Protein AF-A0A2N1W3I3-F1 (afdb_monomer_lite)

Foldseek 3Di:
DKKKKKWFFDFAAFDDAWDWDADPQKIWIQHDDPRHGTMIMIMHDDDDDPQDFWAWDQDPVRDIDIDHHHDPVVLVVNVVVLVVCQVVCVVPHGTPDTPNVFMKIADDDPDPVVVPPRTDGIDTDDDADDDDDDDDPVVLVVLCVVLVVLCVLLPQLVVLLVVLVVCLRVLQQLSSLLSLVVSLCSPFLVPDDDLVSSLVRCVVQPLLLVLLLVLLVPDDPVLVVLQCVLCVLLVHNPCSVCVSVSSSSSNVQAVDDDPVDPSGDDSSPSNSNNSSSSSSSRSSVRSVVVVSCVSSVDDPVVVVVVVVD

Secondary structure (DSSP, 8-state):
-EEEEEEEEEE--B-SS-EEEEETTEEEEEEEETTEEEEEEEEEE----TTSS-EEEE-TTSPEEEE----HHHHHHHHHHHHHHHHHHHHHS-EEEE-TTSPEEEEE-SSHHHHHS-B--EEE----PPPP-PPP-HHHHHHHHHTHHHHGGGHHHHHHHHHHHHHHHTT-HHHHHHHHHHHHHHHHSTT--SHHHHHHHHTT-HHHHHHHHHHHHHS-HHHHHHHHHHHHHTT-SSTTTTHHHHHHHHHHHHT---TT-SSS--TT-TGGGHHHHHHHHHHHHHHHHHHHHHHHT--HHHHHHTT--

Sequence (309 aa):
MKYGIICETKCTIPLHREEIFIVNGITISLIPKNGFLNEVSTSVSIPMTDNNYTYIKKATNNMNELIVNRDEVYYKKFIDIMIHLENFLGLHYELEKITWENRKEFWTPENEIERKSNMVFSHSINGKYPIRHEKINMQLLLQMLKENAALNKLKVPLSFYREGENYFKKFRYIDSFKYLFLAMESIYANGHSKSKKMISEFKKSGNLLQGFRVSISQIDNKHKSSCMGLGVEFGIVDWENEIIEFVVRIRGFLSHHNIKSNKYGNPFEHEKYCSITLVLMTALNIALTGELILLSKVNIVEYLLNKQE

Radius of gyration: 23.89 Å; chains: 1; bounding box: 55×52×68 Å

Structure (mmCIF, N/CA/C/O backbone):
data_AF-A0A2N1W3I3-F1
#
_entry.id   AF-A0A2N1W3I3-F1
#
loop_
_atom_site.group_PDB
_atom_site.id
_atom_site.type_symbol
_atom_site.label_atom_id
_atom_site.label_alt_id
_atom_site.label_comp_id
_atom_site.label_asym_id
_atom_site.label_entity_id
_atom_site.label_seq_id
_atom_site.pdbx_PDB_ins_code
_atom_site.Cartn_x
_atom_site.Cartn_y
_atom_site.Cartn_z
_atom_site.occupancy
_atom_site.B_iso_or_equiv
_atom_site.auth_seq_id
_atom_site.auth_comp_id
_atom_site.auth_asym_id
_atom_site.auth_atom_id
_atom_site.pdbx_PDB_model_num
ATOM 1 N N . MET A 1 1 ? -16.087 7.175 29.714 1.00 85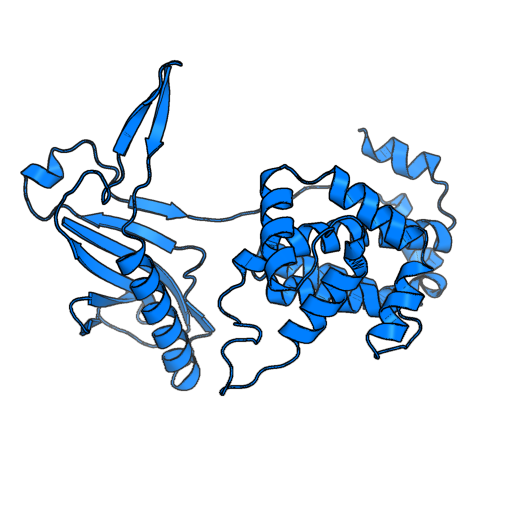.94 1 MET A N 1
ATOM 2 C CA . MET A 1 1 ? -16.181 7.486 28.273 1.00 85.94 1 MET A CA 1
ATOM 3 C C . MET A 1 1 ? -15.962 6.226 27.460 1.00 85.94 1 MET A C 1
ATOM 5 O O . MET A 1 1 ? -14.978 5.536 27.682 1.00 85.94 1 MET A O 1
ATOM 9 N N . LYS A 1 2 ? -16.803 5.945 26.465 1.00 88.81 2 LYS A N 1
ATOM 10 C CA . LYS A 1 2 ? -16.608 4.805 25.561 1.00 88.81 2 LYS A CA 1
ATOM 11 C C . LYS A 1 2 ? -15.786 5.214 24.339 1.00 88.81 2 LYS A C 1
ATOM 13 O O . LYS A 1 2 ? -16.217 6.088 23.597 1.00 88.81 2 LYS A O 1
ATOM 18 N N . TYR A 1 3 ? -14.638 4.584 24.118 1.00 90.75 3 TYR A N 1
ATOM 19 C CA . TYR A 1 3 ? -13.793 4.755 22.931 1.00 90.75 3 TYR A CA 1
ATOM 20 C C . TYR A 1 3 ? -13.886 3.515 22.042 1.00 90.75 3 TYR A C 1
ATOM 22 O O . TYR A 1 3 ? -13.903 2.393 22.550 1.00 90.75 3 TYR A O 1
ATOM 30 N N . GLY A 1 4 ? -13.940 3.687 20.725 1.00 92.69 4 GLY A N 1
ATOM 31 C CA . GLY A 1 4 ? -13.969 2.560 19.805 1.00 92.69 4 GLY A CA 1
ATOM 32 C C . GLY A 1 4 ? -13.710 2.917 18.352 1.00 92.69 4 GLY A C 1
ATOM 33 O O . GLY A 1 4 ? -13.553 4.083 17.984 1.00 92.69 4 GLY A O 1
ATOM 34 N N . ILE A 1 5 ? -13.698 1.875 17.524 1.00 94.06 5 ILE A N 1
ATOM 35 C CA . ILE A 1 5 ? -13.651 1.974 16.067 1.00 94.06 5 ILE A CA 1
ATOM 36 C C . ILE A 1 5 ? -14.812 1.199 15.447 1.00 94.06 5 ILE A C 1
ATOM 38 O O . ILE A 1 5 ? -15.241 0.178 15.985 1.00 94.06 5 ILE A O 1
ATOM 42 N N . ILE A 1 6 ? -15.311 1.695 14.319 1.00 95.50 6 ILE A N 1
ATOM 43 C CA . ILE A 1 6 ? -16.283 1.026 13.449 1.00 95.50 6 ILE A CA 1
ATOM 44 C C . ILE A 1 6 ? -15.646 0.877 12.069 1.00 95.50 6 ILE A C 1
ATOM 46 O O . ILE A 1 6 ? -15.003 1.807 11.568 1.00 95.50 6 ILE A O 1
ATOM 50 N N . CYS A 1 7 ? -15.810 -0.296 11.468 1.00 95.06 7 CYS A N 1
ATOM 51 C CA . CYS A 1 7 ? -15.286 -0.635 10.152 1.00 95.06 7 CYS A CA 1
ATOM 52 C C . CYS A 1 7 ? -16.393 -1.245 9.294 1.00 95.06 7 CYS A C 1
ATOM 54 O O . CYS A 1 7 ? -17.156 -2.086 9.770 1.00 95.06 7 CYS A O 1
ATOM 56 N N . GLU A 1 8 ? -16.460 -0.840 8.028 1.00 94.44 8 GLU A N 1
ATOM 57 C CA . GLU A 1 8 ? -17.349 -1.463 7.051 1.00 94.44 8 GLU A CA 1
ATOM 58 C C . GLU A 1 8 ? -16.831 -2.856 6.672 1.00 94.44 8 GLU A C 1
ATOM 60 O O . GLU A 1 8 ? -15.636 -3.157 6.747 1.00 94.44 8 GLU A O 1
ATOM 65 N N . THR A 1 9 ? -17.746 -3.717 6.249 1.00 93.81 9 THR A N 1
ATOM 66 C CA . THR A 1 9 ? -17.447 -5.063 5.767 1.00 93.81 9 THR A CA 1
ATOM 67 C C . THR A 1 9 ? -17.892 -5.215 4.324 1.00 93.81 9 THR A C 1
ATOM 69 O O . THR A 1 9 ? -18.860 -4.603 3.874 1.00 93.81 9 THR A O 1
ATOM 72 N N . LYS A 1 10 ? -17.189 -6.072 3.590 1.00 93.12 10 LYS A N 1
ATOM 73 C CA . LYS A 1 10 ? -17.593 -6.534 2.268 1.00 93.12 10 LYS A CA 1
ATOM 74 C C . LYS A 1 10 ? -17.907 -8.020 2.365 1.00 93.12 10 LYS A C 1
ATOM 76 O O . LYS A 1 10 ? -16.991 -8.841 2.361 1.00 93.12 10 LYS A O 1
ATOM 81 N N . CYS A 1 11 ? -19.184 -8.357 2.527 1.00 90.31 11 CYS A N 1
ATOM 82 C CA . CYS A 1 11 ? -19.630 -9.740 2.665 1.00 90.31 11 CYS A CA 1
ATOM 83 C C . CYS A 1 11 ? -21.114 -9.930 2.338 1.00 90.31 11 CYS A C 1
ATOM 85 O O . CYS A 1 11 ? -21.863 -8.971 2.158 1.00 90.31 11 CYS A O 1
ATOM 87 N N . THR A 1 12 ? -21.515 -11.197 2.292 1.00 92.94 12 THR A N 1
ATOM 88 C CA . THR A 1 12 ? -22.891 -11.687 2.098 1.00 92.94 12 THR A CA 1
ATOM 89 C C . THR A 1 12 ? -23.369 -12.502 3.303 1.00 92.94 12 THR A C 1
ATOM 91 O O . THR A 1 12 ? -24.315 -13.279 3.196 1.00 92.94 12 THR A O 1
ATOM 94 N N . ILE A 1 13 ? -22.730 -12.335 4.467 1.00 94.25 13 ILE A N 1
ATOM 95 C CA . ILE A 1 13 ? -23.034 -13.104 5.680 1.00 94.25 13 ILE A CA 1
ATOM 96 C C . ILE A 1 13 ? -24.411 -12.691 6.213 1.00 94.25 13 ILE A C 1
ATOM 98 O O . ILE A 1 13 ? -24.571 -11.524 6.582 1.00 94.25 13 ILE A O 1
ATOM 102 N N . PRO A 1 14 ? -25.402 -13.600 6.290 1.00 95.88 14 PRO A N 1
ATOM 103 C CA . PRO A 1 14 ? -26.719 -13.267 6.820 1.00 95.88 14 PRO A CA 1
ATOM 104 C C . PRO A 1 14 ? -26.642 -12.890 8.301 1.00 95.88 14 PRO A C 1
ATOM 106 O O . PRO A 1 14 ? -26.093 -13.632 9.116 1.00 95.88 14 PRO A O 1
ATOM 109 N N . LEU A 1 15 ? -27.218 -11.743 8.654 1.00 95.31 15 LEU A N 1
ATOM 110 C CA . LEU A 1 15 ? -27.313 -11.262 10.027 1.00 95.31 15 LEU A CA 1
ATOM 111 C C . LEU A 1 15 ? -28.579 -10.411 10.176 1.00 95.31 15 LEU A C 1
ATOM 113 O O . LEU A 1 15 ? -28.733 -9.378 9.528 1.00 95.31 15 LEU A O 1
ATOM 117 N N . HIS A 1 16 ? -29.509 -10.851 11.024 1.00 92.44 16 HIS A N 1
ATOM 118 C CA . HIS A 1 16 ? -30.826 -10.210 11.148 1.00 92.44 16 HIS A CA 1
ATOM 119 C C . HIS A 1 16 ? -30.911 -9.163 12.260 1.00 92.44 16 HIS A C 1
ATOM 121 O O . HIS A 1 16 ? -31.777 -8.292 12.216 1.00 92.44 16 HIS A O 1
ATOM 127 N N . ARG A 1 17 ? -30.029 -9.242 13.256 1.00 94.75 17 ARG A N 1
ATOM 128 C CA . ARG A 1 17 ? -29.971 -8.320 14.393 1.00 94.75 17 ARG A CA 1
ATOM 129 C C . ARG A 1 17 ? -28.523 -8.062 14.778 1.00 94.75 17 ARG A C 1
ATOM 131 O O . ARG A 1 17 ? -27.651 -8.850 14.423 1.00 94.75 17 ARG A O 1
ATOM 138 N N . GLU A 1 18 ? -28.287 -6.960 15.477 1.00 96.62 18 GLU A N 1
ATOM 139 C CA . GLU A 1 18 ? -26.970 -6.701 16.049 1.00 96.62 18 GLU A CA 1
ATOM 140 C C . GLU A 1 18 ? -26.627 -7.799 17.061 1.00 96.62 18 GLU A C 1
ATOM 142 O O . GLU A 1 18 ? -27.430 -8.109 17.944 1.00 96.62 18 GLU A O 1
ATOM 147 N N . GLU A 1 19 ? -25.445 -8.389 16.913 1.00 96.75 19 GLU A N 1
ATOM 148 C CA . GLU A 1 19 ? -24.901 -9.358 17.864 1.00 96.75 19 GLU A CA 1
ATOM 149 C C . GLU A 1 19 ? -23.735 -8.700 18.600 1.00 96.75 19 GLU A C 1
ATOM 151 O O . GLU A 1 19 ? -22.793 -8.208 17.976 1.00 96.75 19 GLU A O 1
ATOM 156 N N . ILE A 1 20 ? -23.817 -8.671 19.931 1.00 96.06 20 ILE A N 1
ATOM 157 C CA . ILE A 1 20 ? -22.864 -7.974 20.799 1.00 96.06 20 ILE A CA 1
ATOM 158 C C . ILE A 1 20 ? -22.227 -8.983 21.745 1.00 96.06 20 ILE A C 1
ATOM 160 O O . ILE A 1 20 ? -22.919 -9.740 22.426 1.00 96.06 20 ILE A O 1
ATOM 164 N N . PHE A 1 21 ? -20.903 -8.965 21.825 1.00 93.94 21 PHE A N 1
ATOM 165 C CA . PHE A 1 21 ? -20.131 -9.828 22.712 1.00 93.94 21 PHE A CA 1
ATOM 166 C C . PHE A 1 21 ? -19.019 -9.046 23.403 1.00 93.94 21 PHE A C 1
ATOM 168 O O . PHE A 1 21 ? -18.537 -8.030 22.906 1.00 93.94 21 PHE A O 1
ATOM 175 N N . ILE A 1 22 ? -18.615 -9.520 24.581 1.00 93.38 22 ILE A N 1
ATOM 176 C CA . ILE A 1 22 ? -17.538 -8.919 25.369 1.00 93.38 22 ILE A CA 1
ATOM 177 C C . ILE A 1 22 ? -16.397 -9.923 25.453 1.00 93.38 22 ILE A C 1
ATOM 179 O O . ILE A 1 22 ? -16.568 -11.028 25.965 1.00 93.38 22 ILE A O 1
ATOM 183 N N . VAL A 1 23 ? -15.221 -9.524 24.976 1.00 88.19 23 VAL A N 1
ATOM 184 C CA . VAL A 1 23 ? -14.005 -10.341 25.000 1.00 88.19 23 VAL A CA 1
ATOM 185 C C . VAL A 1 23 ? -12.896 -9.523 25.641 1.00 88.19 23 VAL A C 1
ATOM 187 O O . VAL A 1 23 ? -12.536 -8.459 25.145 1.00 88.19 23 VAL A O 1
ATOM 190 N N . ASN A 1 24 ? -12.355 -10.003 26.764 1.00 88.75 24 ASN A N 1
ATOM 191 C CA . ASN A 1 24 ? -11.269 -9.339 27.500 1.00 88.75 24 ASN A CA 1
ATOM 192 C C . ASN A 1 24 ? -11.553 -7.855 27.822 1.00 88.75 24 ASN A C 1
ATOM 194 O O . ASN A 1 24 ? -10.665 -7.008 27.730 1.00 88.75 24 ASN A O 1
ATOM 198 N N . GLY A 1 25 ? -12.806 -7.534 28.163 1.00 89.81 25 GLY A N 1
ATOM 199 C CA . GLY A 1 25 ? -13.249 -6.167 28.466 1.00 89.81 25 GLY A CA 1
ATOM 200 C C . GLY A 1 25 ? -13.489 -5.274 27.242 1.00 89.81 25 GLY A C 1
ATOM 201 O O . GLY A 1 25 ? -13.886 -4.126 27.411 1.00 89.81 25 GLY A O 1
ATOM 202 N N . ILE A 1 26 ? -13.292 -5.782 26.022 1.00 94.56 26 ILE A N 1
ATOM 203 C CA . ILE A 1 26 ? -13.616 -5.084 24.775 1.00 94.56 26 ILE A CA 1
ATOM 204 C C . ILE A 1 26 ? -14.985 -5.561 24.294 1.00 94.56 26 ILE A C 1
ATOM 206 O O . ILE A 1 26 ? -15.221 -6.757 24.132 1.00 94.56 26 ILE A O 1
ATOM 210 N N . THR A 1 27 ? -15.887 -4.612 24.067 1.00 96.75 27 THR A N 1
ATOM 211 C CA . THR A 1 27 ? -17.180 -4.848 23.425 1.00 96.75 27 THR A CA 1
ATOM 212 C C . THR A 1 27 ? -16.981 -4.922 21.923 1.00 96.75 27 THR A C 1
ATOM 214 O O . THR A 1 27 ? -16.405 -4.006 21.336 1.00 96.75 27 THR A O 1
ATOM 217 N N . ILE A 1 28 ? -17.487 -5.979 21.309 1.00 97.00 28 ILE A N 1
ATOM 218 C CA . ILE A 1 28 ? -17.478 -6.193 19.871 1.00 97.00 28 ILE A CA 1
ATOM 219 C C . ILE A 1 28 ? -18.935 -6.275 19.412 1.00 97.00 28 ILE A C 1
ATOM 221 O O . ILE A 1 28 ? -19.708 -7.037 19.991 1.00 97.00 28 ILE A O 1
ATOM 225 N N . SER A 1 29 ? -19.297 -5.506 18.387 1.00 97.06 29 SER A N 1
ATOM 226 C CA . SER A 1 29 ? -20.624 -5.576 17.762 1.00 97.06 29 SER A CA 1
ATOM 227 C C . SER A 1 29 ? -20.512 -5.972 16.298 1.00 97.06 29 SER A C 1
ATOM 229 O O . SER A 1 29 ? -19.728 -5.378 15.558 1.00 97.06 29 SER A O 1
ATOM 231 N N . LEU A 1 30 ? -21.350 -6.913 15.874 1.00 96.94 30 LEU A N 1
ATOM 232 C CA . LEU A 1 30 ? -21.622 -7.229 14.475 1.00 96.94 30 LEU A CA 1
ATOM 233 C C . LEU A 1 30 ? -22.936 -6.554 14.092 1.00 96.94 30 LEU A C 1
ATOM 235 O O . LEU A 1 30 ? -23.988 -6.893 14.631 1.00 96.94 30 LEU A O 1
ATOM 239 N N . ILE A 1 31 ? -22.869 -5.578 13.194 1.00 97.19 31 ILE A N 1
ATOM 240 C CA . ILE A 1 31 ? -23.966 -4.653 12.914 1.00 97.19 31 ILE A CA 1
ATOM 241 C C . ILE A 1 31 ? -24.531 -4.971 11.524 1.00 97.19 31 ILE A C 1
ATOM 243 O O . ILE A 1 31 ? -23.815 -4.837 10.521 1.00 97.19 31 ILE A O 1
ATOM 247 N N . PRO A 1 32 ? -25.802 -5.402 11.426 1.00 96.56 32 PRO A N 1
ATOM 248 C CA . PRO A 1 32 ? -26.405 -5.730 10.147 1.00 96.56 32 PRO A CA 1
ATOM 249 C C . PRO A 1 32 ? -26.948 -4.504 9.411 1.00 96.56 32 PRO A C 1
ATOM 251 O O . PRO A 1 32 ? -27.392 -3.525 10.010 1.00 96.56 32 PRO A O 1
ATOM 254 N N . LYS A 1 33 ? -27.023 -4.612 8.085 1.00 96.12 33 LYS A N 1
ATOM 255 C CA . LYS A 1 33 ? -27.785 -3.725 7.205 1.00 96.12 33 LYS A CA 1
ATOM 256 C C . LYS A 1 33 ? -28.435 -4.566 6.117 1.00 96.12 33 LYS A C 1
ATOM 258 O O . LYS A 1 33 ? -27.779 -5.389 5.488 1.00 96.12 33 LYS A O 1
ATOM 263 N N . ASN A 1 34 ? -29.733 -4.368 5.892 1.00 94.31 34 ASN A N 1
ATOM 264 C CA . ASN A 1 34 ? -30.504 -5.118 4.891 1.00 94.31 34 ASN A CA 1
ATOM 265 C C . ASN A 1 34 ? -30.411 -6.655 5.046 1.00 94.31 34 ASN A C 1
ATOM 267 O O . ASN A 1 34 ? -30.430 -7.372 4.052 1.00 94.31 34 ASN A O 1
ATOM 271 N N . GLY A 1 35 ? -30.306 -7.160 6.283 1.00 93.75 35 GLY A N 1
ATOM 272 C CA . GLY A 1 35 ? -30.247 -8.600 6.577 1.00 93.75 35 GLY A CA 1
ATOM 273 C C . GLY A 1 35 ? -28.870 -9.250 6.414 1.00 93.75 35 GLY A C 1
ATOM 274 O O . GLY A 1 35 ? -28.762 -10.465 6.573 1.00 93.75 35 GLY A O 1
ATOM 275 N N . PHE A 1 36 ? -27.831 -8.465 6.131 1.00 96.00 36 PHE A N 1
ATOM 276 C CA . PHE A 1 36 ? -26.451 -8.930 6.017 1.00 96.00 36 PHE A CA 1
ATOM 277 C C . PHE A 1 36 ? -25.547 -8.182 6.989 1.00 96.00 36 PHE A C 1
ATOM 279 O O . PHE A 1 36 ? -25.823 -7.030 7.328 1.00 96.00 36 PHE A O 1
ATOM 286 N N . LEU A 1 37 ? -24.458 -8.814 7.422 1.00 96.31 37 LEU A N 1
ATOM 287 C CA . LEU A 1 37 ? -23.390 -8.130 8.144 1.00 96.31 37 LEU A CA 1
ATOM 288 C C . LEU A 1 37 ? -22.865 -6.970 7.286 1.00 96.31 37 LEU A C 1
ATOM 290 O O . LEU A 1 37 ? -22.531 -7.150 6.117 1.00 96.31 37 LEU A O 1
ATOM 294 N N . ASN A 1 38 ? -22.827 -5.774 7.872 1.00 96.31 38 ASN A N 1
ATOM 295 C CA . ASN A 1 38 ? -22.418 -4.555 7.181 1.00 96.31 38 ASN A CA 1
ATOM 296 C C . ASN A 1 38 ? -21.254 -3.870 7.886 1.00 96.31 38 ASN A C 1
ATOM 298 O O . ASN A 1 38 ? -20.324 -3.433 7.219 1.00 96.31 38 ASN A O 1
ATOM 302 N N . GLU A 1 39 ? -21.271 -3.814 9.214 1.00 97.06 39 GLU A N 1
ATOM 303 C CA . GLU A 1 39 ? -20.235 -3.158 10.008 1.00 97.06 39 GLU A CA 1
ATOM 304 C C . GLU A 1 39 ? -19.797 -4.038 11.180 1.00 97.06 39 GLU A C 1
ATOM 306 O O . GLU A 1 39 ? -20.582 -4.807 11.736 1.00 97.06 39 GLU A O 1
ATOM 311 N N . VAL A 1 40 ? -18.536 -3.888 11.578 1.00 96.69 40 VAL A N 1
ATOM 312 C CA . VAL A 1 40 ? -18.001 -4.436 12.827 1.00 96.69 40 VAL A CA 1
ATOM 313 C C . VAL A 1 40 ? -17.505 -3.278 13.676 1.00 96.69 40 VAL A C 1
ATOM 315 O O . VAL A 1 40 ? -16.812 -2.388 13.178 1.00 96.69 40 VAL A O 1
ATOM 318 N N . SER A 1 41 ? -17.846 -3.283 14.963 1.00 96.94 41 SER A N 1
ATOM 319 C CA . SER A 1 41 ? -17.332 -2.309 15.925 1.00 96.94 41 SER A CA 1
ATOM 320 C C . SER A 1 41 ? -16.565 -2.983 17.051 1.00 96.94 41 SER A C 1
ATOM 322 O O . SER A 1 41 ? -16.940 -4.064 17.496 1.00 96.94 41 SER A O 1
ATOM 324 N N . THR A 1 42 ? -15.510 -2.331 17.534 1.00 96.62 42 THR A N 1
ATOM 325 C CA . THR A 1 42 ? -14.794 -2.709 18.761 1.00 96.62 42 THR A CA 1
ATOM 326 C C . THR A 1 42 ? -14.674 -1.488 19.656 1.00 96.62 42 THR A C 1
ATOM 328 O O . THR A 1 42 ? -14.296 -0.415 19.184 1.00 96.62 42 THR A O 1
ATOM 331 N N . SER A 1 43 ? -14.983 -1.625 20.942 1.00 94.88 43 SER A N 1
ATOM 332 C CA . SER A 1 43 ? -15.016 -0.493 21.868 1.00 94.88 43 SER A CA 1
ATOM 333 C C . SER A 1 43 ? -14.758 -0.881 23.319 1.00 94.88 43 SER A C 1
ATOM 335 O O . SER A 1 43 ? -14.971 -2.021 23.720 1.00 94.88 43 SER A O 1
ATOM 337 N N . VAL A 1 44 ? -14.306 0.080 24.118 1.00 94.31 44 VAL A N 1
ATOM 338 C CA . VAL A 1 44 ? -14.026 -0.083 25.548 1.00 94.31 44 VAL A CA 1
ATOM 339 C C . VAL A 1 44 ? -14.344 1.204 26.305 1.00 94.31 44 VAL A C 1
ATOM 341 O O . VAL A 1 44 ? -14.186 2.305 25.773 1.00 94.31 44 VAL A O 1
ATOM 344 N N . SER A 1 45 ? -14.795 1.074 27.549 1.00 89.88 45 SER A N 1
ATOM 345 C CA . SER A 1 45 ? -14.950 2.210 28.457 1.00 89.88 45 SER A CA 1
ATOM 346 C C . SER A 1 45 ? -13.592 2.567 29.061 1.00 89.88 45 SER A C 1
ATOM 348 O O . SER A 1 45 ? -12.944 1.735 29.696 1.00 89.88 45 SER A O 1
ATOM 350 N N . ILE A 1 46 ? -13.151 3.805 28.851 1.00 85.81 46 ILE A N 1
ATOM 351 C CA . ILE A 1 46 ? -11.892 4.355 29.354 1.00 85.81 46 ILE A CA 1
ATOM 352 C C . ILE A 1 46 ? -12.144 5.618 30.191 1.00 85.81 46 ILE A C 1
ATOM 354 O O . ILE A 1 46 ? -13.100 6.363 29.930 1.00 85.81 46 ILE A O 1
ATOM 358 N N . PRO A 1 47 ? -11.299 5.888 31.203 1.00 80.88 47 PRO A N 1
ATOM 359 C CA . PRO A 1 47 ? -11.356 7.140 31.944 1.00 80.88 47 PRO A CA 1
ATOM 360 C C . PRO A 1 47 ? -10.991 8.324 31.038 1.00 80.88 47 PRO A C 1
ATOM 362 O O . PRO A 1 47 ? -10.101 8.225 30.188 1.00 80.88 47 PRO A O 1
ATOM 365 N N . MET A 1 48 ? -11.673 9.455 31.233 1.00 72.75 48 MET A N 1
ATOM 366 C CA . MET A 1 48 ? -11.379 10.694 30.515 1.00 72.75 48 MET A CA 1
ATOM 367 C C . MET A 1 48 ? -10.102 11.325 31.088 1.00 72.75 48 MET A C 1
ATOM 369 O O . MET A 1 48 ? -10.082 11.782 32.228 1.00 72.75 48 MET A O 1
ATOM 373 N N . THR A 1 49 ? -9.032 11.326 30.298 1.00 71.00 49 THR A N 1
ATOM 374 C CA . THR A 1 49 ? -7.746 11.973 30.602 1.00 71.00 49 THR A CA 1
ATOM 375 C C . THR A 1 49 ? -7.293 12.756 29.374 1.00 71.00 49 THR A C 1
ATOM 377 O O . THR A 1 49 ? -7.659 12.387 28.259 1.00 71.00 49 THR A O 1
ATOM 380 N N . ASP A 1 50 ? -6.487 13.810 29.540 1.00 62.81 50 ASP A N 1
ATOM 381 C CA . ASP A 1 50 ? -6.065 14.692 28.429 1.00 62.81 50 ASP A CA 1
ATOM 382 C C . ASP A 1 50 ? -5.391 13.954 27.257 1.00 62.81 50 ASP A C 1
ATOM 384 O O . ASP A 1 50 ? -5.394 14.434 26.122 1.00 62.81 50 ASP A O 1
ATOM 388 N N . ASN A 1 51 ? -4.881 12.745 27.503 1.00 66.62 51 ASN A N 1
ATOM 389 C CA . ASN A 1 51 ? -4.224 11.903 26.506 1.00 66.62 51 ASN A CA 1
ATOM 390 C C . ASN A 1 51 ? -5.179 10.988 25.720 1.00 66.62 51 ASN A C 1
ATOM 392 O O . ASN A 1 51 ? -4.729 10.305 24.805 1.00 66.62 51 ASN A O 1
ATOM 396 N N . ASN A 1 52 ? -6.473 10.959 26.051 1.00 65.69 52 ASN A N 1
ATOM 397 C CA . ASN A 1 52 ? -7.398 9.925 25.573 1.00 65.69 52 ASN A CA 1
ATOM 398 C C . ASN A 1 52 ? -8.626 10.462 24.818 1.00 65.69 52 ASN A C 1
ATOM 400 O O . ASN A 1 52 ? -9.493 9.671 24.437 1.00 65.69 52 ASN A O 1
ATOM 404 N N . TYR A 1 53 ? -8.729 11.778 24.601 1.00 68.19 53 TYR A N 1
ATOM 405 C CA . TYR A 1 53 ? -9.850 12.373 23.872 1.00 68.19 53 TYR A CA 1
ATOM 406 C C . TYR A 1 53 ? -9.441 13.441 22.862 1.00 68.19 53 TYR A C 1
ATOM 408 O O . TYR A 1 53 ? -8.490 14.193 23.055 1.00 68.19 53 TYR A O 1
ATOM 416 N N . THR A 1 54 ? -10.216 13.524 21.782 1.00 70.25 54 THR A N 1
ATOM 417 C CA . THR A 1 54 ? -10.022 14.500 20.707 1.00 70.25 54 THR A CA 1
ATOM 418 C C . THR A 1 54 ? -10.663 15.836 21.074 1.00 70.25 54 THR A C 1
ATOM 420 O O . THR A 1 54 ? -11.836 15.873 21.452 1.00 70.25 54 T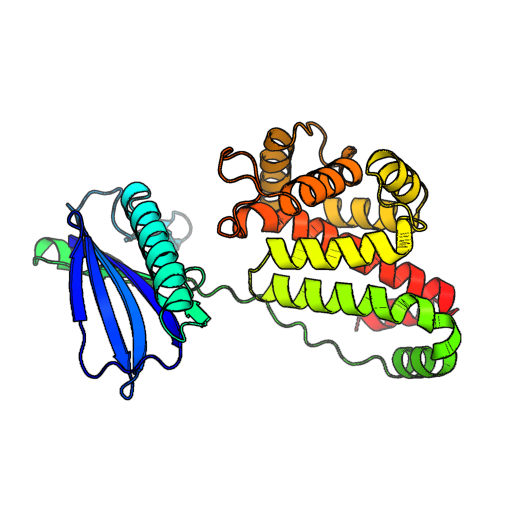HR A O 1
ATOM 423 N N . TYR A 1 55 ? -9.931 16.938 20.914 1.00 71.06 55 TYR A N 1
ATOM 424 C CA . TYR A 1 55 ? -10.422 18.290 21.193 1.00 71.06 55 TYR A CA 1
ATOM 425 C C . TYR A 1 55 ? -9.902 19.313 20.179 1.00 71.06 55 TYR A C 1
ATOM 427 O O . TYR A 1 55 ? -8.921 19.086 19.469 1.00 71.06 55 TYR A O 1
ATOM 435 N N . ILE A 1 56 ? -10.582 20.458 20.102 1.00 70.88 56 ILE A N 1
ATOM 436 C CA . ILE A 1 56 ? -10.174 21.582 19.255 1.00 70.88 56 ILE A CA 1
ATOM 437 C C . ILE A 1 56 ? -9.429 22.601 20.114 1.00 70.88 56 ILE A C 1
ATOM 439 O O . ILE A 1 56 ? -9.976 23.133 21.081 1.00 70.88 56 ILE A O 1
ATOM 443 N N . LYS A 1 57 ? -8.189 22.906 19.734 1.00 75.56 57 LYS A N 1
ATOM 444 C CA . LYS A 1 57 ? -7.367 23.947 20.349 1.00 75.56 57 LYS A CA 1
ATOM 445 C C . LYS A 1 57 ? -7.302 25.160 19.425 1.00 75.56 57 LYS A C 1
ATOM 447 O O . LYS A 1 57 ? -7.056 25.026 18.231 1.00 75.56 57 LYS A O 1
ATOM 452 N N . LYS A 1 58 ? -7.486 26.368 19.962 1.00 67.56 58 LYS A N 1
ATOM 453 C CA . LYS A 1 58 ? -7.174 27.592 19.206 1.00 67.56 58 LYS A CA 1
ATOM 454 C C . LYS A 1 58 ? -5.657 27.724 19.092 1.00 67.56 58 LYS A C 1
ATOM 456 O O . LYS A 1 58 ? -4.982 27.853 20.114 1.00 67.56 58 LYS A O 1
ATOM 461 N N . ALA A 1 59 ? -5.132 27.692 17.872 1.00 67.62 59 ALA A N 1
ATOM 462 C CA . ALA A 1 59 ? -3.735 28.009 17.620 1.00 67.62 59 ALA A CA 1
ATOM 463 C C . ALA A 1 59 ? -3.516 29.528 17.682 1.00 67.62 59 ALA A C 1
ATOM 465 O O . ALA A 1 59 ? -4.437 30.325 17.485 1.00 67.62 59 ALA A O 1
ATOM 466 N N . THR A 1 60 ? -2.269 29.936 17.907 1.00 63.16 60 THR A N 1
ATOM 467 C CA . THR A 1 60 ? -1.829 31.341 17.977 1.00 63.16 60 THR A CA 1
ATOM 468 C C . THR A 1 60 ? -2.091 32.147 16.699 1.00 63.16 60 THR A C 1
ATOM 470 O O . THR A 1 60 ? -2.108 33.372 16.752 1.00 63.16 60 THR A O 1
ATOM 473 N N . ASN A 1 61 ? -2.361 31.486 15.569 1.00 67.00 61 ASN A N 1
ATOM 474 C CA . ASN A 1 61 ? -2.502 32.114 14.250 1.00 67.00 61 ASN A CA 1
ATOM 475 C C . ASN A 1 61 ? -3.967 32.237 13.773 1.00 67.00 61 ASN A C 1
ATOM 477 O O . ASN A 1 61 ? -4.214 32.196 12.571 1.00 67.00 61 ASN A O 1
ATOM 481 N N . ASN A 1 62 ? -4.954 32.324 14.677 1.00 59.59 62 ASN A N 1
ATOM 482 C CA . ASN A 1 62 ? -6.398 32.311 14.352 1.00 59.59 62 ASN A CA 1
ATOM 483 C C . ASN A 1 62 ? -6.901 31.055 13.604 1.00 59.59 62 ASN A C 1
ATOM 485 O O . ASN A 1 62 ? -8.045 31.025 13.151 1.00 59.59 62 ASN A O 1
ATOM 489 N N . MET A 1 63 ? -6.093 29.996 13.510 1.00 59.47 63 MET A N 1
ATOM 490 C CA . MET A 1 63 ? -6.524 28.689 13.014 1.00 59.47 63 MET A CA 1
ATOM 491 C C . MET A 1 63 ? -6.891 27.772 14.182 1.00 59.47 63 MET A C 1
ATOM 493 O O . MET A 1 63 ? -6.231 27.770 15.219 1.00 59.47 63 MET A O 1
ATOM 497 N N . ASN A 1 64 ? -7.954 26.989 14.021 1.00 72.69 64 ASN A N 1
ATOM 498 C CA . ASN A 1 64 ? -8.295 25.928 14.961 1.00 72.69 64 ASN A CA 1
ATOM 499 C C . ASN A 1 64 ? -7.468 24.684 14.617 1.00 72.69 64 ASN A C 1
ATOM 501 O O . ASN A 1 64 ? -7.494 24.220 13.480 1.00 72.69 64 ASN A O 1
ATOM 505 N N . GLU A 1 65 ? -6.750 24.150 15.597 1.00 71.88 65 GLU A N 1
ATOM 506 C CA . GLU A 1 65 ? -6.022 22.891 15.500 1.00 71.88 65 GLU A CA 1
ATOM 507 C C . GLU A 1 65 ? -6.888 21.772 16.089 1.00 71.88 65 GLU A C 1
ATOM 509 O O . GLU A 1 65 ? -7.334 21.850 17.237 1.00 71.88 65 GLU A O 1
ATOM 514 N N . LEU A 1 66 ? -7.155 20.738 15.291 1.00 73.75 66 LEU A N 1
ATOM 515 C CA . LEU A 1 66 ? -7.803 19.520 15.765 1.00 73.75 66 LEU A CA 1
ATOM 516 C C . LEU A 1 66 ? -6.730 18.583 16.318 1.00 73.75 66 LEU A C 1
ATOM 518 O O . LEU A 1 66 ? -5.910 18.070 15.558 1.00 73.75 66 LEU A O 1
ATOM 522 N N . ILE A 1 67 ? -6.763 18.334 17.624 1.00 73.00 67 ILE A N 1
ATOM 523 C CA . ILE A 1 67 ? -5.871 17.378 18.276 1.00 73.00 67 ILE A CA 1
ATOM 524 C C . ILE A 1 67 ? -6.637 16.074 18.443 1.00 73.00 67 ILE A C 1
ATOM 526 O O . ILE A 1 67 ? -7.558 15.994 19.254 1.00 73.00 67 ILE A O 1
ATOM 530 N N . VAL A 1 68 ? -6.258 15.065 17.659 1.00 73.50 68 VAL A N 1
ATOM 531 C CA . VAL A 1 68 ? -6.798 13.704 17.750 1.00 73.50 68 VAL A CA 1
ATOM 532 C C . VAL A 1 68 ? -5.905 12.883 18.667 1.00 73.50 68 VAL A C 1
ATOM 534 O O . VAL A 1 68 ? -4.871 12.373 18.241 1.00 73.50 68 VAL A O 1
ATOM 537 N N . ASN A 1 69 ? -6.313 12.755 19.927 1.00 76.12 69 ASN A N 1
ATOM 538 C CA . ASN A 1 69 ? -5.654 11.866 20.873 1.00 76.12 69 ASN A CA 1
ATOM 539 C C . ASN A 1 69 ? -6.381 10.524 20.905 1.00 76.12 69 ASN A C 1
ATOM 541 O O . ASN A 1 69 ? -7.602 10.466 21.066 1.00 76.12 69 ASN A O 1
ATOM 545 N N . ARG A 1 70 ? -5.612 9.446 20.767 1.00 78.06 70 ARG A N 1
ATOM 546 C CA . ARG A 1 70 ? -6.098 8.070 20.843 1.00 78.06 70 ARG A CA 1
ATOM 547 C C . ARG A 1 70 ? -5.243 7.273 21.810 1.00 78.06 70 ARG A C 1
ATOM 549 O O . ARG A 1 70 ? -4.026 7.443 21.860 1.00 78.06 70 ARG A O 1
ATOM 556 N N . ASP A 1 71 ? -5.881 6.356 22.522 1.00 84.06 71 ASP A N 1
ATOM 557 C CA . ASP A 1 71 ? -5.153 5.373 23.310 1.00 84.06 71 ASP A CA 1
ATOM 558 C C . ASP A 1 71 ? -4.560 4.319 22.359 1.00 84.06 71 ASP A C 1
ATOM 560 O O . ASP A 1 71 ? -5.271 3.460 21.830 1.00 84.06 71 ASP A O 1
ATOM 564 N N . GLU A 1 72 ? -3.252 4.416 22.107 1.00 83.56 72 GLU A N 1
ATOM 565 C CA . GLU A 1 72 ? -2.513 3.531 21.195 1.00 83.56 72 GLU A CA 1
ATOM 566 C C . GLU A 1 72 ? -2.546 2.056 21.629 1.00 83.56 72 GLU A C 1
ATOM 568 O O . GLU A 1 72 ? -2.446 1.161 20.786 1.00 83.56 72 GLU A O 1
ATOM 573 N N . VAL A 1 73 ? -2.705 1.774 22.928 1.00 88.19 73 VAL A N 1
ATOM 574 C CA . VAL A 1 73 ? -2.769 0.398 23.436 1.00 88.19 73 VAL A CA 1
ATOM 575 C C . VAL A 1 73 ? -4.100 -0.231 23.050 1.00 88.19 73 VAL A C 1
ATOM 577 O O . VAL A 1 73 ? -4.121 -1.337 22.506 1.00 88.19 73 VAL A O 1
ATOM 580 N N . TYR A 1 74 ? -5.213 0.464 23.294 1.00 89.50 74 TYR A N 1
ATOM 581 C CA . TYR A 1 74 ? -6.529 -0.028 22.881 1.00 89.50 74 TYR A CA 1
ATOM 582 C C . TYR A 1 74 ? -6.696 -0.019 21.369 1.00 89.50 74 TYR A C 1
ATOM 584 O O . TYR A 1 74 ? -7.247 -0.969 20.822 1.00 89.50 74 TYR A O 1
ATOM 592 N N . TYR A 1 75 ? -6.162 0.993 20.687 1.00 88.31 75 TYR A N 1
ATOM 593 C CA . TYR A 1 75 ? -6.189 1.064 19.233 1.00 88.31 75 TYR A CA 1
ATOM 594 C C . TYR A 1 75 ? -5.566 -0.181 18.584 1.00 88.31 75 TYR A C 1
ATOM 596 O O . TYR A 1 75 ? -6.203 -0.817 17.746 1.00 88.31 75 TYR A O 1
ATOM 604 N N . LYS A 1 76 ? -4.366 -0.590 19.018 1.00 88.25 76 LYS A N 1
ATOM 605 C CA . LYS A 1 76 ? -3.724 -1.815 18.513 1.00 88.25 76 LYS A CA 1
ATOM 606 C C . LYS A 1 76 ? -4.570 -3.058 18.781 1.00 88.25 76 LYS A C 1
ATOM 608 O O . LYS A 1 76 ? -4.796 -3.837 17.866 1.00 88.25 76 LYS A O 1
ATOM 613 N N . LYS A 1 77 ? -5.127 -3.186 19.991 1.00 91.12 77 LYS A N 1
ATOM 614 C CA . LYS A 1 77 ? -6.028 -4.300 20.334 1.00 91.12 77 LYS A CA 1
ATOM 615 C C . LYS A 1 77 ? -7.274 -4.345 19.450 1.00 91.12 77 LYS A C 1
ATOM 617 O O . LYS A 1 77 ? -7.712 -5.427 19.079 1.00 91.12 77 LYS A O 1
ATOM 622 N N . PHE A 1 78 ? -7.856 -3.192 19.125 1.00 93.19 78 PHE A N 1
ATOM 623 C CA . PHE A 1 78 ? -9.006 -3.109 18.229 1.00 93.19 78 PHE A CA 1
ATOM 624 C C . PHE A 1 78 ? -8.657 -3.615 16.832 1.00 93.19 78 PHE A C 1
ATOM 626 O O . PHE A 1 78 ? -9.368 -4.465 16.304 1.00 93.19 78 PHE A O 1
ATOM 633 N N . ILE A 1 79 ? -7.538 -3.154 16.266 1.00 90.81 79 ILE A N 1
ATOM 634 C CA . ILE A 1 79 ? -7.060 -3.617 14.959 1.00 90.81 79 ILE A CA 1
ATOM 635 C C . ILE A 1 79 ? -6.761 -5.122 14.981 1.00 90.81 79 ILE A C 1
ATOM 637 O O . ILE A 1 79 ? -7.210 -5.830 14.084 1.00 90.81 79 ILE A O 1
ATOM 641 N N . ASP A 1 80 ? -6.104 -5.634 16.024 1.00 90.44 80 ASP A N 1
ATOM 642 C CA . ASP A 1 80 ? -5.823 -7.069 16.167 1.00 90.44 80 ASP A CA 1
ATOM 643 C C . ASP A 1 80 ? -7.115 -7.903 16.191 1.00 90.44 80 ASP A C 1
ATOM 645 O O . ASP A 1 80 ? -7.216 -8.927 15.514 1.00 90.44 80 ASP A O 1
ATOM 649 N N . ILE A 1 81 ? -8.142 -7.449 16.919 1.00 92.75 81 ILE A N 1
ATOM 650 C CA . ILE A 1 81 ? -9.460 -8.100 16.938 1.00 92.75 81 ILE A CA 1
ATOM 651 C C . ILE A 1 81 ? -10.104 -8.072 15.549 1.00 92.75 81 ILE A C 1
ATOM 653 O O . ILE A 1 81 ? -10.608 -9.104 15.107 1.00 92.75 81 ILE A O 1
ATOM 657 N N . MET A 1 82 ? -10.073 -6.932 14.849 1.00 93.19 82 MET A N 1
ATOM 658 C CA . MET A 1 82 ? -10.616 -6.826 13.489 1.00 93.19 82 MET A CA 1
ATOM 659 C C . MET A 1 82 ? -9.913 -7.791 12.535 1.00 93.19 82 MET A C 1
ATOM 661 O O . MET A 1 82 ? -10.580 -8.487 11.777 1.00 93.19 82 MET A O 1
ATOM 665 N N . ILE A 1 83 ? -8.587 -7.899 12.614 1.00 90.81 83 ILE A N 1
ATOM 666 C CA . ILE A 1 83 ? -7.798 -8.840 11.813 1.00 90.81 83 ILE A CA 1
ATOM 667 C C . ILE A 1 83 ? -8.186 -10.288 12.138 1.00 90.81 83 ILE A C 1
ATOM 669 O O . ILE A 1 83 ? -8.362 -11.106 11.235 1.00 90.81 83 ILE A O 1
ATOM 673 N N . HIS A 1 84 ? -8.340 -10.639 13.415 1.00 91.88 84 HIS A N 1
ATOM 674 C CA . HIS A 1 84 ? -8.757 -11.987 13.799 1.00 91.88 84 HIS A CA 1
ATOM 675 C C . HIS A 1 84 ? -10.169 -12.322 13.315 1.00 91.88 84 HIS A C 1
ATOM 677 O O . HIS A 1 84 ? -10.379 -13.415 12.787 1.00 91.88 84 HIS A O 1
ATOM 683 N N . LEU A 1 85 ? -11.111 -11.385 13.449 1.00 92.31 85 LEU A N 1
ATOM 684 C CA . LEU A 1 85 ? -12.465 -11.537 12.926 1.00 92.31 85 LEU A CA 1
ATOM 685 C C . LEU A 1 85 ? -12.453 -11.677 11.409 1.00 92.31 85 LEU A C 1
ATOM 687 O O . LEU A 1 85 ? -13.096 -12.585 10.901 1.00 92.31 85 LEU A O 1
ATOM 691 N N . GLU A 1 86 ? -11.693 -10.843 10.698 1.00 93.31 86 GLU A N 1
ATOM 692 C CA . GLU A 1 86 ? -11.568 -10.912 9.242 1.00 93.31 86 GLU A CA 1
ATOM 693 C C . GLU A 1 86 ? -11.082 -12.290 8.789 1.00 93.31 86 GLU A C 1
ATOM 695 O O . GLU A 1 86 ? -11.711 -12.919 7.943 1.00 93.31 86 GLU A O 1
ATOM 700 N N . ASN A 1 87 ? -10.009 -12.802 9.397 1.00 91.06 87 ASN A N 1
ATOM 701 C CA . ASN A 1 87 ? -9.458 -14.107 9.038 1.00 91.06 87 ASN A CA 1
ATOM 702 C C . ASN A 1 87 ? -10.410 -15.260 9.382 1.00 91.06 87 ASN A C 1
ATOM 704 O O . ASN A 1 87 ? -10.575 -16.182 8.586 1.00 91.06 87 ASN A O 1
ATOM 708 N N . PHE A 1 88 ? -11.033 -15.233 10.563 1.00 93.12 88 PHE A N 1
ATOM 709 C CA . PHE A 1 88 ? -11.942 -16.296 10.988 1.00 93.12 88 PHE A CA 1
ATOM 710 C C . PHE A 1 88 ? -13.220 -16.310 10.149 1.00 93.12 88 PHE A C 1
ATOM 712 O O . PHE A 1 88 ? -13.641 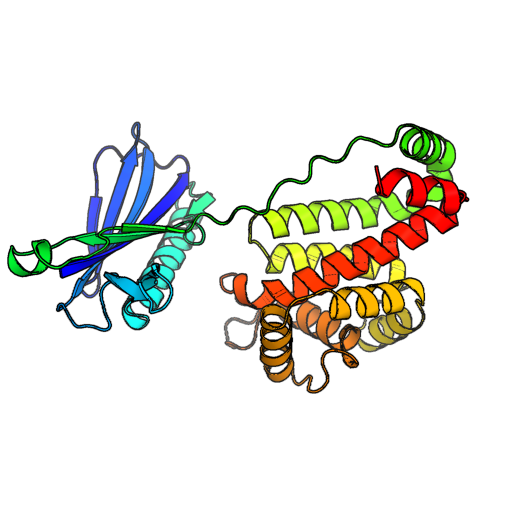-17.360 9.661 1.00 93.12 88 PHE A O 1
ATOM 719 N N . LEU A 1 89 ? -13.824 -15.136 9.956 1.00 92.12 89 LEU A N 1
ATOM 720 C CA . LEU A 1 89 ? -15.027 -14.997 9.154 1.00 92.12 89 LEU A CA 1
ATOM 721 C C . LEU A 1 89 ? -14.740 -15.252 7.676 1.00 92.12 89 LEU A C 1
ATOM 723 O O . LEU A 1 89 ? -15.575 -15.860 7.036 1.00 92.12 89 LEU A O 1
ATOM 727 N N . GLY A 1 90 ? -13.577 -14.874 7.143 1.00 91.12 90 GLY A N 1
ATOM 728 C CA . GLY A 1 90 ? -13.194 -15.201 5.766 1.00 91.12 90 GLY A CA 1
ATOM 729 C C . GLY A 1 90 ? -12.903 -16.690 5.546 1.00 91.12 90 GLY A C 1
ATOM 730 O O . GLY A 1 90 ? -13.065 -17.192 4.438 1.00 91.12 90 GLY A O 1
ATOM 731 N N . LEU A 1 91 ? -12.492 -17.420 6.591 1.00 88.88 91 LEU A N 1
ATOM 732 C CA . LEU A 1 91 ? -12.281 -18.870 6.524 1.00 88.88 91 LEU A CA 1
ATOM 733 C C . LEU A 1 91 ? -13.596 -19.656 6.578 1.00 88.88 91 LEU A C 1
ATOM 735 O O . LEU A 1 91 ? -13.758 -20.642 5.861 1.00 88.88 91 LEU A O 1
ATOM 739 N N . HIS A 1 92 ? -14.504 -19.265 7.472 1.00 92.56 92 HIS A N 1
ATOM 740 C CA . HIS A 1 92 ? -15.723 -20.026 7.760 1.00 92.56 92 HIS A CA 1
ATOM 741 C C . HIS A 1 92 ? -16.981 -19.475 7.082 1.00 92.56 92 HIS A C 1
ATOM 743 O O . HIS A 1 92 ? -18.001 -20.161 7.050 1.00 92.56 92 HIS A O 1
ATOM 749 N N . TYR A 1 93 ? -16.915 -18.261 6.545 1.00 92.44 93 TYR A N 1
ATOM 750 C CA . TYR A 1 93 ? -18.027 -17.547 5.932 1.00 92.44 93 TYR A CA 1
ATOM 751 C C . TYR A 1 93 ? -17.540 -16.744 4.710 1.00 92.44 93 TYR A C 1
ATOM 753 O O . TYR A 1 93 ? -16.348 -16.627 4.440 1.00 92.44 93 TYR A O 1
ATOM 761 N N . GLU A 1 94 ? -18.466 -16.162 3.951 1.00 90.56 94 GLU A N 1
ATOM 762 C CA . GLU A 1 94 ? -18.156 -15.372 2.748 1.00 90.56 94 GLU A CA 1
ATOM 763 C C . GLU A 1 94 ? -17.797 -13.910 3.082 1.00 90.56 94 GLU A C 1
ATOM 765 O O . GLU A 1 94 ? -18.359 -12.963 2.524 1.00 90.56 94 GLU A O 1
ATOM 770 N N . LEU A 1 95 ? -16.878 -13.702 4.031 1.00 93.44 95 LEU A N 1
ATOM 771 C CA . LEU A 1 95 ? -16.301 -12.380 4.274 1.00 93.44 95 LEU A CA 1
ATOM 772 C C . LEU A 1 95 ? -15.121 -12.145 3.332 1.00 93.44 95 LEU A C 1
ATOM 774 O O . LEU A 1 95 ? -14.113 -12.840 3.404 1.00 93.44 95 LEU A O 1
ATOM 778 N N . GLU A 1 96 ? -15.221 -11.121 2.487 1.00 89.94 96 GLU A N 1
ATOM 779 C CA . GLU A 1 96 ? -14.107 -10.702 1.638 1.00 89.94 96 GLU A CA 1
ATOM 780 C C . GLU A 1 96 ? -13.134 -9.797 2.400 1.00 89.94 96 GLU A C 1
ATOM 782 O O . GLU A 1 96 ? -11.921 -9.935 2.243 1.00 89.94 96 GLU A O 1
ATOM 787 N N . LYS A 1 97 ? -13.654 -8.836 3.182 1.00 90.50 97 LYS A N 1
ATOM 788 C CA . LYS A 1 97 ? -12.830 -7.853 3.899 1.00 90.50 97 LYS A CA 1
ATOM 789 C C . LYS A 1 97 ? -13.584 -7.108 5.008 1.00 90.50 97 LYS A C 1
ATOM 791 O O . LYS A 1 97 ? -14.763 -6.798 4.846 1.00 90.50 97 LYS A O 1
ATOM 796 N N . ILE A 1 98 ? -12.874 -6.726 6.066 1.00 92.44 98 ILE A N 1
ATOM 797 C CA . ILE A 1 98 ? -13.191 -5.648 7.010 1.00 92.44 98 ILE A CA 1
ATOM 798 C C . ILE A 1 98 ? -12.278 -4.460 6.677 1.00 92.44 98 ILE A C 1
ATOM 800 O O . ILE A 1 98 ? -11.056 -4.574 6.678 1.00 92.44 98 ILE A O 1
ATOM 804 N N . THR A 1 99 ? -12.829 -3.289 6.367 1.00 88.69 99 THR A N 1
ATOM 805 C CA . THR A 1 99 ? -12.037 -2.131 5.911 1.00 88.69 99 THR A CA 1
ATOM 806 C C . THR A 1 99 ? -11.473 -1.323 7.078 1.00 88.69 99 THR A C 1
ATOM 808 O O . THR A 1 99 ? -11.774 -0.139 7.235 1.00 88.69 99 THR A O 1
ATOM 811 N N . TRP A 1 100 ? -10.651 -1.949 7.917 1.00 87.06 100 TRP A N 1
ATOM 812 C CA . TRP A 1 100 ? -10.057 -1.306 9.094 1.00 87.06 100 TRP A CA 1
ATOM 813 C C . TRP A 1 100 ? -9.071 -0.170 8.751 1.00 87.06 100 TRP A C 1
ATOM 815 O O . TRP A 1 100 ? -8.785 0.678 9.602 1.00 87.06 100 TRP A O 1
ATOM 825 N N . GLU A 1 101 ? -8.616 -0.072 7.496 1.00 76.12 101 GLU A N 1
ATOM 826 C CA . GLU A 1 101 ? -7.850 1.080 6.998 1.00 76.12 101 GLU A CA 1
ATOM 827 C C . GLU A 1 101 ? -8.721 2.334 6.797 1.00 76.12 101 GLU A C 1
ATOM 829 O O . GLU A 1 101 ? -8.236 3.450 6.971 1.00 76.12 101 GLU A O 1
ATOM 834 N N . ASN A 1 102 ? -10.011 2.157 6.478 1.00 80.69 102 ASN A N 1
ATOM 835 C CA . ASN A 1 102 ? -11.004 3.228 6.327 1.00 80.69 102 ASN A CA 1
ATOM 836 C C . ASN A 1 102 ? -12.021 3.153 7.469 1.00 80.69 102 ASN A C 1
ATOM 838 O O . ASN A 1 102 ? -13.183 2.789 7.287 1.00 80.69 102 ASN A O 1
ATOM 842 N N . ARG A 1 103 ? -11.544 3.427 8.680 1.00 87.25 103 ARG A N 1
ATOM 843 C CA . ARG A 1 103 ? -12.333 3.296 9.908 1.00 87.25 103 ARG A CA 1
ATOM 844 C C . ARG A 1 103 ? -12.917 4.628 10.366 1.00 87.25 103 ARG A C 1
ATOM 846 O O . ARG A 1 103 ? -12.359 5.706 10.129 1.00 87.25 103 ARG A O 1
ATOM 853 N N . LYS A 1 104 ? -13.996 4.525 11.134 1.00 90.75 104 LYS A N 1
ATOM 854 C CA . LYS A 1 104 ? -14.529 5.612 11.951 1.00 90.75 104 LYS A CA 1
ATOM 855 C C . LYS A 1 104 ? -14.104 5.403 13.398 1.00 90.75 104 LYS A C 1
ATOM 857 O O . LYS A 1 104 ? -14.468 4.397 13.999 1.00 90.75 104 LYS A O 1
ATOM 862 N N . GLU A 1 105 ? -13.362 6.349 13.957 1.00 89.12 105 GLU A N 1
ATOM 863 C CA . GLU A 1 105 ? -13.040 6.371 15.386 1.00 89.12 105 GLU A CA 1
ATOM 864 C C . GLU A 1 105 ? -14.102 7.194 16.122 1.00 89.12 105 GLU A C 1
ATOM 866 O O . GLU A 1 105 ? -14.567 8.222 15.615 1.00 89.12 105 GLU A O 1
ATOM 871 N N . PHE A 1 106 ? -14.519 6.737 17.302 1.00 89.38 106 PHE A N 1
ATOM 872 C CA . PHE A 1 106 ? -15.583 7.384 18.062 1.00 89.38 106 PHE A CA 1
ATOM 873 C C . PHE A 1 106 ? -15.326 7.403 19.571 1.00 89.38 106 PHE A C 1
ATOM 875 O O . PHE A 1 106 ? -14.721 6.494 20.138 1.00 89.38 106 PHE A O 1
ATOM 882 N N . TRP A 1 107 ? -15.867 8.439 20.211 1.00 88.19 107 TRP A N 1
ATOM 883 C CA . TRP A 1 107 ? -15.914 8.666 21.649 1.00 88.19 107 TRP A CA 1
ATOM 884 C C . TRP A 1 107 ? -17.359 8.969 22.038 1.00 88.19 107 TRP A C 1
ATOM 886 O O . TRP A 1 107 ? -17.931 9.967 21.608 1.00 88.19 107 TRP A O 1
ATOM 896 N N . THR A 1 108 ? -17.972 8.101 22.836 1.00 87.00 108 THR A N 1
ATOM 897 C CA . THR A 1 108 ? -19.329 8.299 23.357 1.00 87.00 108 THR A CA 1
ATOM 898 C C . THR A 1 108 ? -19.257 8.646 24.844 1.00 87.00 108 THR A C 1
ATOM 900 O O . THR A 1 108 ? -18.767 7.827 25.627 1.00 87.00 108 THR A O 1
ATOM 903 N N . PRO A 1 109 ? -19.732 9.836 25.255 1.00 85.62 109 PRO A N 1
ATOM 904 C CA . PRO A 1 109 ? -19.854 10.197 26.662 1.00 85.62 109 PRO A CA 1
ATOM 905 C C . PRO A 1 109 ? -20.785 9.243 27.405 1.00 85.62 109 PRO A C 1
ATOM 907 O O . PRO A 1 109 ? -21.907 8.995 26.963 1.00 85.62 109 PRO A O 1
ATOM 910 N N . GLU A 1 110 ? -20.343 8.761 28.557 1.00 85.62 110 GLU A N 1
ATOM 911 C CA . GLU A 1 110 ? -21.122 7.902 29.453 1.00 85.62 110 GLU A CA 1
ATOM 912 C C . GLU A 1 110 ? -21.777 8.707 30.588 1.00 85.62 110 GLU A C 1
ATOM 914 O O . GLU A 1 110 ? -22.679 8.213 31.257 1.00 85.62 110 GLU A O 1
ATOM 919 N N . ASN A 1 111 ? -21.365 9.963 30.793 1.00 85.31 111 ASN A N 1
ATOM 920 C CA . ASN A 1 111 ? -21.926 10.868 31.799 1.00 85.31 111 ASN A CA 1
ATOM 921 C C . ASN A 1 111 ? -21.984 12.330 31.304 1.00 85.31 111 ASN A C 1
ATOM 923 O O . ASN A 1 111 ? -21.442 12.681 30.254 1.00 85.31 111 ASN A O 1
ATOM 927 N N . GLU A 1 112 ? -22.674 13.203 32.049 1.00 82.62 112 GLU A N 1
ATOM 928 C CA . GLU A 1 112 ? -22.830 14.617 31.672 1.00 82.62 112 GLU A CA 1
ATOM 929 C C . GLU A 1 112 ? -21.523 15.416 31.684 1.00 82.62 112 GLU A C 1
ATOM 931 O O . GLU A 1 112 ? -21.397 16.376 30.925 1.00 82.62 112 GLU A O 1
ATOM 936 N N . ILE A 1 113 ? -20.567 15.041 32.538 1.00 80.56 113 ILE A N 1
ATOM 937 C CA . ILE A 1 113 ? -19.268 15.719 32.640 1.00 80.56 113 ILE A CA 1
ATOM 938 C C . ILE A 1 113 ? -18.505 15.525 31.326 1.00 80.56 113 ILE A C 1
ATOM 940 O O . ILE A 1 113 ? -18.062 16.497 30.722 1.00 80.56 113 ILE A O 1
ATOM 944 N N . GLU A 1 114 ? -18.461 14.287 30.834 1.00 78.44 114 GLU A N 1
ATOM 945 C CA . GLU A 1 114 ? -17.876 13.920 29.539 1.00 78.44 114 GLU A CA 1
ATOM 946 C C . GLU A 1 114 ? -18.624 14.518 28.340 1.00 78.44 114 GLU A C 1
ATOM 948 O O . GLU A 1 114 ? -18.058 14.674 27.265 1.00 78.44 114 GLU A O 1
ATOM 953 N N . ARG A 1 115 ? -19.917 14.834 28.481 1.00 80.62 115 ARG A N 1
ATOM 954 C CA . ARG A 1 115 ? -20.699 15.445 27.396 1.00 80.62 115 ARG A CA 1
ATOM 955 C C . ARG A 1 115 ? -20.431 16.946 27.257 1.00 80.62 115 ARG A C 1
ATOM 957 O O . ARG A 1 115 ? -20.591 17.487 26.167 1.00 80.62 115 ARG A O 1
ATOM 964 N N . LYS A 1 116 ? -20.084 17.620 28.359 1.00 77.62 116 LYS A N 1
ATOM 965 C CA . LYS A 1 116 ? -19.878 19.078 28.423 1.00 77.62 116 LYS A CA 1
ATOM 966 C C . LYS A 1 116 ? -18.455 19.510 28.051 1.00 77.62 116 LYS A C 1
ATOM 968 O O . LYS A 1 116 ? -18.229 20.700 27.845 1.00 77.62 116 LYS A O 1
ATOM 973 N N . SER A 1 117 ? -17.500 18.589 27.951 1.00 68.00 117 SER A N 1
ATOM 974 C CA . SER A 1 117 ? -16.169 18.864 27.402 1.00 68.00 117 SER A CA 1
ATOM 975 C C . SER A 1 117 ? -16.257 19.126 25.890 1.00 68.00 117 SER A C 1
ATOM 977 O O . SER A 1 117 ? -17.027 18.478 25.187 1.00 68.00 117 SER A O 1
ATOM 979 N N . ASN A 1 118 ? -15.475 20.089 25.377 1.00 56.97 118 ASN A N 1
ATOM 980 C CA . ASN A 1 118 ? -15.385 20.455 23.948 1.00 56.97 118 ASN A CA 1
ATOM 981 C C . ASN A 1 118 ? -14.714 19.342 23.114 1.00 56.97 118 ASN A C 1
ATOM 983 O O . ASN A 1 118 ? -13.632 19.522 22.549 1.00 56.97 118 ASN A O 1
ATOM 987 N N . MET A 1 119 ? -15.344 18.173 23.081 1.00 66.00 119 MET A N 1
ATOM 988 C CA . MET A 1 119 ? -14.841 16.954 22.471 1.00 66.00 119 MET A CA 1
ATOM 989 C C . MET A 1 119 ? -15.384 16.775 21.060 1.00 66.00 119 MET A C 1
ATOM 991 O O . MET A 1 119 ? -16.550 17.043 20.772 1.00 66.00 119 MET A O 1
ATOM 995 N N . VAL A 1 120 ? -14.542 16.243 20.180 1.00 73.25 120 VAL A N 1
ATOM 996 C CA . VAL A 1 120 ? -15.003 15.683 18.909 1.00 73.25 120 VAL A CA 1
ATOM 997 C C . VAL A 1 120 ? -15.375 14.222 19.153 1.00 73.25 120 VAL A C 1
ATOM 999 O O . VAL A 1 120 ? -14.514 13.397 19.441 1.00 73.25 120 VAL A O 1
ATOM 1002 N N . PHE A 1 121 ? -16.667 13.898 19.048 1.00 78.81 121 PHE A N 1
ATOM 1003 C CA . PHE A 1 121 ? -17.195 12.565 19.381 1.00 78.81 121 PHE A CA 1
ATOM 1004 C C . PHE A 1 121 ? -16.959 11.504 18.306 1.00 78.81 121 PHE A C 1
ATOM 1006 O O . PHE A 1 121 ? -17.084 10.313 18.572 1.00 78.81 121 PHE A O 1
ATOM 1013 N N . SER A 1 122 ? -16.619 11.896 17.082 1.00 78.25 122 SER A N 1
ATOM 1014 C CA . SER A 1 122 ? -16.157 10.948 16.072 1.00 78.25 122 SER A CA 1
ATOM 1015 C C . SER A 1 122 ? -15.420 11.650 14.950 1.00 78.25 122 SER A C 1
ATOM 1017 O O . SER A 1 122 ? -15.779 12.770 14.586 1.00 78.25 122 SER A O 1
ATOM 1019 N N . HIS A 1 123 ? -14.470 10.951 14.343 1.00 77.19 123 HIS A N 1
ATOM 1020 C CA . HIS A 1 123 ? -13.880 11.328 13.064 1.00 77.19 123 HIS A CA 1
ATOM 1021 C C . HIS A 1 123 ? -13.785 10.088 12.168 1.00 77.19 123 HIS A C 1
ATOM 1023 O O . HIS A 1 123 ? -13.853 8.951 12.636 1.00 77.19 123 HIS A O 1
ATOM 1029 N N . SER A 1 124 ? -13.733 10.296 10.857 1.00 74.69 124 SER A N 1
ATOM 1030 C CA . SER A 1 124 ? -13.592 9.212 9.881 1.00 74.69 124 SER A CA 1
ATOM 1031 C C . SER A 1 124 ? -12.319 9.428 9.091 1.00 74.69 124 SER A C 1
ATOM 1033 O O . SER A 1 124 ? -12.112 10.507 8.532 1.00 74.69 124 SER A O 1
ATOM 1035 N N . ILE A 1 125 ? -11.484 8.397 9.026 1.00 66.94 125 ILE A N 1
ATOM 1036 C CA . ILE A 1 125 ? -10.288 8.406 8.195 1.00 66.94 125 ILE A CA 1
ATOM 1037 C C . ILE A 1 125 ? -10.672 7.737 6.885 1.00 66.94 125 ILE A C 1
ATOM 1039 O O . ILE A 1 125 ? -10.816 6.524 6.817 1.00 66.94 125 ILE A O 1
ATOM 1043 N N . ASN A 1 126 ? -10.859 8.551 5.850 1.00 67.12 126 ASN A N 1
ATOM 1044 C CA . ASN A 1 126 ? -11.112 8.082 4.495 1.00 67.12 126 ASN A CA 1
ATOM 1045 C C . ASN A 1 126 ? -9.950 8.525 3.616 1.00 67.12 126 ASN A C 1
ATOM 1047 O O . ASN A 1 126 ? -9.910 9.663 3.143 1.00 67.12 126 ASN A O 1
ATOM 1051 N N . GLY A 1 127 ? -8.988 7.631 3.408 1.00 60.88 127 GLY A N 1
ATOM 1052 C CA . GLY A 1 127 ? -7.916 7.886 2.462 1.00 60.88 127 GLY A CA 1
ATOM 1053 C C . GLY A 1 127 ? -8.478 7.874 1.042 1.00 60.88 127 GLY A C 1
ATOM 1054 O O . GLY A 1 127 ? -9.063 6.886 0.606 1.00 60.88 127 GLY A O 1
ATOM 1055 N N . LYS A 1 128 ? -8.291 8.954 0.282 1.00 63.31 128 LYS A N 1
ATOM 1056 C CA . LYS A 1 128 ? -8.461 8.938 -1.176 1.00 63.31 128 LYS A CA 1
ATOM 1057 C C . LYS A 1 128 ? -7.320 9.716 -1.806 1.00 63.31 128 LYS A C 1
ATOM 1059 O O . LYS A 1 128 ? -7.121 10.886 -1.492 1.00 63.31 128 LYS A O 1
ATOM 1064 N N . TYR A 1 129 ? -6.578 9.073 -2.702 1.00 67.50 129 TYR A N 1
ATOM 1065 C CA . TYR A 1 129 ? -5.664 9.808 -3.567 1.00 67.50 129 TYR A CA 1
ATOM 1066 C C . TYR A 1 129 ? -6.482 10.603 -4.592 1.00 67.50 129 TYR A C 1
ATOM 1068 O O . TYR A 1 129 ? -7.447 10.058 -5.140 1.00 67.50 129 TYR A O 1
ATOM 1076 N N . PRO A 1 130 ? -6.132 11.874 -4.861 1.00 61.19 130 PRO A N 1
ATOM 1077 C CA . PRO A 1 130 ? -6.826 12.658 -5.870 1.00 61.19 130 PRO A CA 1
ATOM 1078 C C . PRO A 1 130 ? -6.703 11.965 -7.229 1.00 61.19 130 PRO A C 1
ATOM 1080 O O . PRO A 1 130 ? -5.606 11.606 -7.665 1.00 61.19 130 PRO A O 1
ATOM 1083 N N . ILE A 1 131 ? -7.838 11.765 -7.898 1.00 64.25 131 ILE A N 1
ATOM 1084 C CA . ILE A 1 131 ? -7.857 11.265 -9.271 1.00 64.25 131 ILE A CA 1
ATOM 1085 C C . ILE A 1 131 ? -7.375 12.409 -10.160 1.00 64.25 131 ILE A C 1
ATOM 1087 O O . ILE A 1 131 ? -7.983 13.478 -10.192 1.00 64.25 131 ILE A O 1
ATOM 1091 N N . ARG A 1 132 ? -6.270 12.196 -10.876 1.00 63.91 132 ARG A N 1
ATOM 1092 C CA . ARG A 1 132 ? -5.847 13.123 -11.925 1.00 63.91 132 ARG A CA 1
ATOM 1093 C C . ARG A 1 132 ? -6.688 12.861 -13.165 1.00 63.91 132 ARG A C 1
ATOM 1095 O O . ARG A 1 132 ? -6.669 11.757 -13.705 1.00 63.91 132 ARG A O 1
ATOM 1102 N N . HIS A 1 133 ? -7.425 13.873 -13.598 1.00 67.00 133 HIS A N 1
ATOM 1103 C CA . HIS A 1 133 ? -8.100 13.865 -14.887 1.00 67.00 133 HIS A CA 1
ATOM 1104 C C . HIS A 1 133 ? -7.136 14.442 -15.923 1.00 67.00 133 HIS A C 1
ATOM 1106 O O . HIS A 1 133 ? -7.039 15.656 -16.072 1.00 67.00 133 HIS A O 1
ATOM 1112 N N . GLU A 1 134 ? -6.384 13.577 -16.600 1.00 71.94 134 GLU A N 1
ATOM 1113 C CA . GLU A 1 134 ? -5.536 13.982 -17.724 1.00 71.94 134 GLU A CA 1
ATOM 1114 C C . GLU A 1 134 ? -6.301 13.771 -19.038 1.00 71.94 134 GLU A C 1
ATOM 1116 O O . GLU A 1 134 ? -6.981 12.756 -19.221 1.00 71.94 134 GLU A O 1
ATOM 1121 N N . LYS A 1 135 ? -6.223 14.743 -19.956 1.00 76.88 135 LYS A N 1
ATOM 1122 C CA . LYS A 1 135 ? -6.772 14.577 -21.307 1.00 76.88 135 LYS A CA 1
ATOM 1123 C C . LYS A 1 135 ? -5.936 13.541 -22.054 1.00 76.88 135 LYS A C 1
ATOM 1125 O O . LYS A 1 135 ? -4.709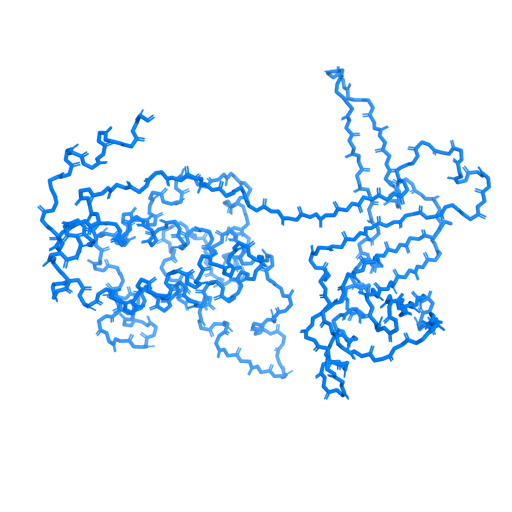 13.560 -21.994 1.00 76.88 135 LYS A O 1
ATOM 1130 N N . ILE A 1 136 ? -6.601 12.656 -22.794 1.00 75.81 136 ILE A N 1
ATOM 1131 C CA . ILE A 1 136 ? -5.908 11.693 -23.651 1.00 75.81 136 ILE A CA 1
ATOM 1132 C C . ILE A 1 136 ? -5.182 12.466 -24.755 1.00 75.81 136 ILE A C 1
ATOM 1134 O O . ILE A 1 136 ? -5.814 13.165 -25.549 1.00 75.81 136 ILE A O 1
ATOM 1138 N N . ASN A 1 137 ? -3.863 12.299 -24.843 1.00 78.19 137 ASN A N 1
ATOM 1139 C CA . ASN A 1 137 ? -3.106 12.772 -25.994 1.00 78.19 137 ASN A CA 1
ATOM 1140 C C . ASN A 1 137 ? -3.350 11.817 -27.175 1.00 78.19 137 ASN A C 1
ATOM 1142 O O . ASN A 1 137 ? -2.786 10.723 -27.243 1.00 78.19 137 ASN A O 1
ATOM 1146 N N . MET A 1 138 ? -4.219 12.231 -28.099 1.00 80.00 138 MET A N 1
ATOM 1147 C CA . MET A 1 138 ? -4.613 11.411 -29.248 1.00 80.00 138 MET A CA 1
ATOM 1148 C C . MET A 1 138 ? -3.452 11.104 -30.196 1.00 80.00 138 MET A C 1
ATOM 1150 O O . MET A 1 138 ? -3.413 10.014 -30.762 1.00 80.00 138 MET A O 1
ATOM 1154 N N . GLN A 1 139 ? -2.491 12.019 -30.352 1.00 78.31 139 GLN A N 1
ATOM 1155 C CA . GLN A 1 139 ? -1.319 11.799 -31.201 1.00 78.31 139 GLN A CA 1
ATOM 1156 C C . GLN A 1 139 ? -0.441 10.682 -30.630 1.00 78.31 139 GLN A C 1
ATOM 1158 O O . GLN A 1 139 ? -0.111 9.736 -31.347 1.00 78.31 139 GLN A O 1
ATOM 1163 N N . LEU A 1 140 ? -0.150 10.738 -29.326 1.00 74.56 140 LEU A N 1
ATOM 1164 C CA . LEU A 1 140 ? 0.597 9.691 -28.633 1.00 74.56 140 LEU A CA 1
ATOM 1165 C C . LEU A 1 140 ? -0.136 8.347 -28.695 1.00 74.56 140 LEU A C 1
ATOM 1167 O O . LEU A 1 140 ? 0.479 7.332 -29.009 1.00 74.56 140 LEU A O 1
ATOM 1171 N N . LEU A 1 141 ? -1.450 8.332 -28.450 1.00 80.69 141 LEU A N 1
ATOM 1172 C CA . LEU A 1 141 ? -2.246 7.106 -28.519 1.00 80.69 141 LEU A CA 1
ATOM 1173 C C . LEU A 1 141 ? -2.188 6.474 -29.916 1.00 80.69 141 LEU A C 1
ATOM 1175 O O . LEU A 1 141 ? -1.924 5.279 -30.045 1.00 80.69 141 LEU A O 1
ATOM 1179 N N . LEU A 1 142 ? -2.405 7.266 -30.970 1.00 81.44 142 LEU A N 1
ATOM 1180 C CA . LEU A 1 142 ? -2.338 6.782 -32.349 1.00 81.44 142 LEU A CA 1
ATOM 1181 C C . LEU A 1 142 ? -0.945 6.256 -32.700 1.00 81.44 142 LEU A C 1
ATOM 1183 O O . LEU A 1 142 ? -0.833 5.255 -33.407 1.00 81.44 142 LEU A O 1
ATOM 1187 N N . GLN A 1 143 ? 0.111 6.897 -32.202 1.00 76.62 143 GLN A N 1
ATOM 1188 C CA . GLN A 1 143 ? 1.481 6.437 -32.400 1.00 76.62 143 GLN A CA 1
ATOM 1189 C C . GLN A 1 143 ? 1.746 5.110 -31.682 1.00 76.62 143 GLN A C 1
ATOM 1191 O O . GLN A 1 143 ? 2.204 4.162 -32.316 1.00 76.62 143 GLN A O 1
ATOM 1196 N N . MET A 1 144 ? 1.339 4.984 -30.415 1.00 78.75 144 MET A N 1
ATOM 1197 C CA . MET A 1 144 ? 1.438 3.726 -29.667 1.00 78.75 144 MET A CA 1
ATOM 1198 C C . MET A 1 144 ? 0.695 2.577 -30.363 1.00 78.75 144 MET A C 1
ATOM 1200 O O . MET A 1 144 ? 1.187 1.449 -30.393 1.00 78.75 144 MET A O 1
ATOM 1204 N N . LEU A 1 145 ? -0.471 2.852 -30.956 1.00 82.19 145 LEU A N 1
ATOM 1205 C CA . LEU A 1 145 ? -1.228 1.858 -31.721 1.00 82.19 145 LEU A CA 1
ATOM 1206 C C . LEU A 1 145 ? -0.511 1.452 -33.018 1.00 82.19 145 LEU A C 1
ATOM 1208 O O . LEU A 1 145 ? -0.483 0.267 -33.348 1.00 82.19 145 LEU A O 1
ATOM 1212 N N . LYS A 1 146 ? 0.100 2.404 -33.735 1.00 82.75 146 LYS A N 1
ATOM 1213 C CA . LYS A 1 146 ? 0.891 2.123 -34.948 1.00 82.75 146 LYS A CA 1
ATOM 1214 C C . LYS A 1 146 ? 2.145 1.301 -34.644 1.00 82.75 146 LYS A C 1
ATOM 1216 O O . LYS A 1 146 ? 2.519 0.438 -35.431 1.00 82.75 146 LYS A O 1
ATOM 1221 N N . GLU A 1 147 ? 2.769 1.531 -33.493 1.00 80.94 147 GLU A N 1
ATOM 1222 C CA . GLU A 1 147 ? 4.033 0.900 -33.089 1.00 80.94 147 GLU A CA 1
ATOM 1223 C C . GLU A 1 147 ? 3.843 -0.304 -32.161 1.00 80.94 147 GLU A C 1
ATOM 1225 O O . GLU A 1 147 ? 4.791 -0.783 -31.535 1.00 80.94 147 GLU A O 1
ATOM 1230 N N . ASN A 1 148 ? 2.625 -0.846 -32.106 1.00 78.94 148 ASN A N 1
ATOM 1231 C CA . ASN A 1 148 ? 2.239 -1.951 -31.232 1.00 78.94 148 ASN A CA 1
ATOM 1232 C C . ASN A 1 148 ? 3.216 -3.144 -31.284 1.00 78.94 148 ASN A C 1
ATOM 1234 O O . ASN A 1 148 ? 3.541 -3.727 -30.252 1.00 78.94 148 ASN A O 1
ATOM 1238 N N . ALA A 1 149 ? 3.752 -3.479 -32.463 1.00 80.81 149 ALA A N 1
ATOM 1239 C CA . ALA A 1 149 ? 4.738 -4.552 -32.600 1.00 80.81 149 ALA A CA 1
ATOM 1240 C C . ALA A 1 149 ? 6.039 -4.275 -31.816 1.00 80.81 149 ALA A C 1
ATOM 1242 O O . ALA A 1 149 ? 6.539 -5.164 -31.127 1.00 80.81 149 ALA A O 1
ATOM 1243 N N . ALA A 1 150 ? 6.558 -3.043 -31.866 1.00 77.25 150 ALA A N 1
ATOM 1244 C CA . ALA A 1 150 ? 7.753 -2.634 -31.122 1.00 77.25 150 ALA A CA 1
ATOM 1245 C C . ALA A 1 150 ? 7.480 -2.510 -29.612 1.00 77.25 150 ALA A C 1
ATOM 1247 O O . ALA A 1 150 ? 8.348 -2.810 -28.788 1.00 77.25 150 ALA A O 1
ATOM 1248 N N . LEU A 1 151 ? 6.256 -2.118 -29.247 1.00 82.75 151 LEU A N 1
ATOM 1249 C CA . LEU A 1 151 ? 5.818 -1.953 -27.861 1.00 82.75 151 LEU A CA 1
ATOM 1250 C C . LEU A 1 151 ? 5.354 -3.254 -27.196 1.00 82.75 151 LEU A C 1
ATOM 1252 O O . LEU A 1 151 ? 5.174 -3.281 -25.979 1.00 82.75 151 LEU A O 1
ATOM 1256 N N . ASN A 1 152 ? 5.212 -4.353 -27.942 1.00 85.19 152 ASN A N 1
ATOM 1257 C CA . ASN A 1 152 ? 4.707 -5.619 -27.405 1.00 85.19 152 ASN A CA 1
ATOM 1258 C C . ASN A 1 152 ? 5.543 -6.133 -26.217 1.00 85.19 152 ASN A C 1
ATOM 1260 O O . ASN A 1 152 ? 4.998 -6.695 -25.268 1.00 85.19 152 ASN A O 1
ATOM 1264 N N . LYS A 1 153 ? 6.856 -5.856 -26.206 1.00 86.44 153 LYS A N 1
ATOM 1265 C CA . LYS A 1 153 ? 7.742 -6.193 -25.077 1.00 86.44 153 LYS A CA 1
ATOM 1266 C C . LYS A 1 153 ? 7.396 -5.460 -23.771 1.00 86.44 153 LYS A C 1
ATOM 1268 O O . LYS A 1 153 ? 7.737 -5.942 -22.698 1.00 86.44 153 LYS A O 1
ATOM 1273 N N . LEU A 1 154 ? 6.708 -4.318 -23.845 1.00 88.62 154 LEU A N 1
ATOM 1274 C CA . LEU A 1 154 ? 6.266 -3.540 -22.685 1.00 88.62 154 LEU A CA 1
ATOM 1275 C C . LEU A 1 154 ? 4.855 -3.906 -22.214 1.00 88.62 154 LEU A C 1
ATOM 1277 O O . LEU A 1 154 ? 4.466 -3.499 -21.123 1.00 88.62 154 LEU A O 1
ATOM 1281 N N . LYS A 1 155 ? 4.096 -4.707 -22.971 1.00 89.94 155 LYS A N 1
ATOM 1282 C CA . LYS A 1 155 ? 2.704 -5.059 -22.644 1.00 89.94 155 LYS A CA 1
ATOM 1283 C C . LYS A 1 155 ? 2.549 -5.629 -21.230 1.00 89.94 155 LYS A C 1
ATOM 1285 O O . LYS A 1 155 ? 1.695 -5.180 -20.463 1.00 89.94 155 LYS A O 1
ATOM 1290 N N . VAL A 1 156 ? 3.366 -6.624 -20.885 1.00 92.81 156 VAL A N 1
ATOM 1291 C CA . VAL A 1 156 ? 3.324 -7.278 -19.567 1.00 92.81 156 VAL A CA 1
ATOM 1292 C C . VAL A 1 156 ? 3.849 -6.346 -18.464 1.00 92.81 156 VAL A C 1
ATOM 1294 O O . VAL A 1 156 ? 3.103 -6.122 -17.509 1.00 92.81 156 VAL A O 1
ATOM 1297 N N . PRO A 1 157 ? 5.036 -5.714 -18.593 1.00 93.38 157 PRO A N 1
ATOM 1298 C CA . PRO A 1 157 ? 5.501 -4.737 -17.607 1.00 93.38 157 PRO A CA 1
ATOM 1299 C C . PRO A 1 157 ? 4.519 -3.592 -17.324 1.00 93.38 157 PRO A C 1
ATOM 1301 O O . PRO A 1 157 ? 4.284 -3.261 -16.165 1.00 93.38 157 PRO A O 1
ATOM 1304 N N . LEU A 1 158 ? 3.894 -3.016 -18.359 1.00 92.44 158 LEU A N 1
ATOM 1305 C CA . LEU A 1 158 ? 2.898 -1.950 -1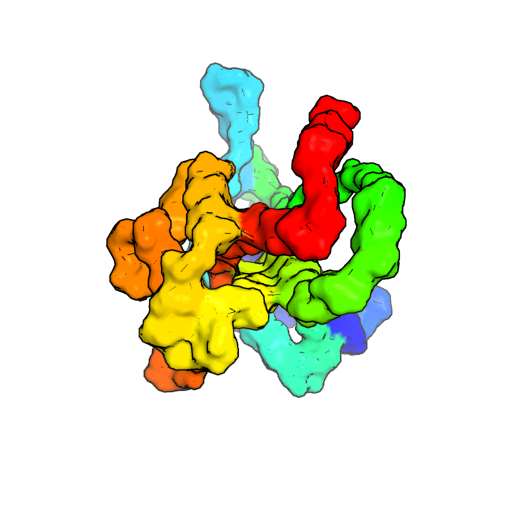8.202 1.00 92.44 158 LEU A CA 1
ATOM 1306 C C . LEU A 1 158 ? 1.631 -2.448 -17.500 1.00 92.44 158 LEU A C 1
ATOM 1308 O O . LEU A 1 158 ? 1.021 -1.708 -16.730 1.00 92.44 158 LEU A O 1
ATOM 1312 N N . SER A 1 159 ? 1.250 -3.709 -17.715 1.00 93.75 159 SER A N 1
ATOM 1313 C CA . SER A 1 159 ? 0.128 -4.321 -16.998 1.00 93.75 159 SER A CA 1
ATOM 1314 C C . SER A 1 159 ? 0.437 -4.479 -15.509 1.00 93.75 159 SER A C 1
ATOM 1316 O O . SER A 1 159 ? -0.408 -4.151 -14.679 1.00 93.75 159 SER A O 1
ATOM 1318 N N . PHE A 1 160 ? 1.653 -4.913 -15.161 1.00 97.44 160 PHE A N 1
ATOM 1319 C CA . PHE A 1 160 ? 2.100 -4.969 -13.770 1.00 97.44 160 PHE A CA 1
ATOM 1320 C C . PHE A 1 160 ? 2.168 -3.582 -13.129 1.00 97.44 160 PHE A C 1
ATOM 1322 O O . PHE A 1 160 ? 1.686 -3.410 -12.014 1.00 97.44 160 PHE A O 1
ATOM 1329 N N . TYR A 1 161 ? 2.685 -2.581 -13.844 1.00 96.69 161 TYR A N 1
ATOM 1330 C CA . TYR A 1 161 ? 2.694 -1.200 -13.367 1.00 96.69 161 TYR A CA 1
ATOM 1331 C C . TYR A 1 161 ? 1.272 -0.686 -13.080 1.00 96.69 161 TYR A C 1
ATOM 1333 O O . TYR A 1 161 ? 1.019 -0.168 -11.992 1.00 96.69 161 TYR A O 1
ATOM 1341 N N . ARG A 1 162 ? 0.323 -0.901 -14.006 1.00 95.56 162 ARG A N 1
ATOM 1342 C CA . ARG A 1 162 ? -1.092 -0.518 -13.845 1.00 95.56 162 ARG A CA 1
ATOM 1343 C C . ARG A 1 162 ? -1.727 -1.157 -12.609 1.00 95.56 162 ARG A C 1
ATOM 1345 O O . ARG A 1 162 ? -2.397 -0.473 -11.841 1.00 95.56 162 ARG A O 1
ATOM 1352 N N . GLU A 1 163 ? -1.533 -2.460 -12.406 1.00 96.81 163 GLU A N 1
ATOM 1353 C CA . GLU A 1 163 ? -2.050 -3.137 -11.209 1.00 96.81 163 GLU A CA 1
ATOM 1354 C C . GLU A 1 163 ? -1.374 -2.622 -9.933 1.00 96.81 163 GLU A C 1
ATOM 1356 O O . GLU A 1 163 ? -2.053 -2.355 -8.942 1.00 96.81 163 GLU A O 1
ATOM 1361 N N . GLY A 1 164 ? -0.062 -2.385 -9.973 1.00 96.50 164 GLY A N 1
ATOM 1362 C CA . GLY A 1 164 ? 0.682 -1.778 -8.874 1.00 96.50 164 GLY A CA 1
ATOM 1363 C C . GLY A 1 164 ? 0.110 -0.423 -8.451 1.00 96.50 164 GLY A C 1
ATOM 1364 O O . GLY A 1 164 ? -0.139 -0.201 -7.265 1.00 96.50 164 GLY A O 1
ATOM 1365 N N . GLU A 1 165 ? -0.176 0.456 -9.410 1.00 93.69 165 GLU A N 1
ATOM 1366 C CA . GLU A 1 165 ? -0.801 1.759 -9.160 1.00 93.69 165 GLU A CA 1
ATOM 1367 C C . GLU A 1 165 ? -2.221 1.616 -8.575 1.00 93.69 165 GLU A C 1
ATOM 1369 O O . GLU A 1 165 ? -2.587 2.310 -7.622 1.00 93.69 165 GLU A O 1
ATOM 1374 N N . ASN A 1 166 ? -3.018 0.675 -9.091 1.00 90.25 166 ASN A N 1
ATOM 1375 C CA . ASN A 1 166 ? -4.361 0.397 -8.577 1.00 90.25 166 ASN A CA 1
ATOM 1376 C C . ASN A 1 166 ? -4.338 -0.065 -7.115 1.00 90.25 166 ASN A C 1
ATOM 1378 O O . ASN A 1 166 ? -5.168 0.380 -6.320 1.00 90.25 166 ASN A O 1
ATOM 1382 N N . TYR A 1 167 ? -3.399 -0.940 -6.742 1.00 93.56 167 TYR A N 1
ATOM 1383 C CA . TYR A 1 167 ? -3.228 -1.358 -5.350 1.00 93.56 167 TYR A CA 1
ATOM 1384 C C . TYR A 1 167 ? -2.747 -0.210 -4.463 1.00 93.56 167 TYR A C 1
ATOM 1386 O O . TYR A 1 167 ? -3.233 -0.077 -3.339 1.00 93.56 167 TYR A O 1
ATOM 1394 N N . PHE A 1 168 ? -1.868 0.658 -4.975 1.00 92.25 168 PHE A N 1
ATOM 1395 C CA . PHE A 1 168 ? -1.401 1.838 -4.246 1.00 92.25 168 PHE A CA 1
ATOM 1396 C C . PHE A 1 168 ? -2.568 2.762 -3.884 1.00 92.25 168 PHE A C 1
ATOM 1398 O O . PHE A 1 168 ? -2.747 3.125 -2.723 1.00 92.25 168 PHE A O 1
ATOM 1405 N N . LYS A 1 169 ? -3.432 3.061 -4.864 1.00 86.81 169 LYS A N 1
ATOM 1406 C CA . LYS A 1 169 ? -4.640 3.890 -4.688 1.00 86.81 169 LYS A CA 1
ATOM 1407 C C . LYS A 1 169 ? -5.646 3.295 -3.696 1.00 86.81 169 LYS A C 1
ATOM 1409 O O . LYS A 1 169 ? -6.470 4.027 -3.157 1.00 86.81 169 LYS A O 1
ATOM 1414 N N . LYS A 1 170 ? -5.575 1.982 -3.458 1.00 85.19 170 LYS A N 1
ATOM 1415 C CA . LYS A 1 170 ? -6.392 1.230 -2.493 1.00 85.19 170 LYS A CA 1
ATOM 1416 C C . LYS A 1 170 ? -5.683 1.002 -1.150 1.00 85.19 170 LYS A C 1
ATOM 1418 O O . LYS A 1 170 ? -6.139 0.159 -0.385 1.00 85.19 170 LYS A O 1
ATOM 1423 N N . PHE A 1 171 ? -4.573 1.696 -0.874 1.00 87.06 171 PHE A N 1
ATOM 1424 C CA . PHE A 1 171 ? -3.777 1.572 0.362 1.00 87.06 171 PHE A CA 1
ATOM 1425 C C . PHE A 1 171 ? -3.164 0.177 0.585 1.00 87.06 171 PHE A C 1
ATOM 1427 O O . PHE A 1 171 ? -2.639 -0.129 1.653 1.00 87.06 171 PHE A O 1
ATOM 1434 N N . ARG A 1 172 ? -3.150 -0.670 -0.451 1.00 88.12 172 ARG A N 1
ATOM 1435 C CA . ARG A 1 172 ? -2.573 -2.019 -0.424 1.00 88.12 172 ARG A CA 1
ATOM 1436 C C . ARG A 1 172 ? -1.109 -1.977 -0.853 1.00 88.12 172 ARG A C 1
ATOM 1438 O O . ARG A 1 172 ? -0.723 -2.510 -1.891 1.00 88.12 172 ARG A O 1
ATOM 1445 N N . TYR A 1 173 ? -0.276 -1.319 -0.050 1.00 93.19 173 TYR A N 1
ATOM 1446 C CA . TYR A 1 173 ? 1.097 -0.979 -0.445 1.00 93.19 173 TYR A CA 1
ATOM 1447 C C . TYR A 1 173 ? 2.016 -2.191 -0.652 1.00 93.19 173 TYR A C 1
ATOM 1449 O O . TYR A 1 173 ? 2.788 -2.193 -1.599 1.00 93.19 173 TYR A O 1
ATOM 1457 N N . ILE A 1 174 ? 1.899 -3.252 0.156 1.00 94.06 174 ILE A N 1
ATOM 1458 C CA . ILE A 1 174 ? 2.623 -4.520 -0.066 1.00 94.06 174 ILE A CA 1
ATOM 1459 C C . ILE A 1 174 ? 2.302 -5.125 -1.442 1.00 94.06 174 ILE A C 1
ATOM 1461 O O . ILE A 1 174 ? 3.212 -5.533 -2.163 1.00 94.06 174 ILE A O 1
ATOM 1465 N N . ASP A 1 175 ? 1.024 -5.179 -1.828 1.00 94.00 175 ASP A N 1
ATOM 1466 C CA . ASP A 1 175 ? 0.620 -5.714 -3.135 1.00 94.00 175 ASP A CA 1
ATOM 1467 C C . ASP A 1 175 ? 1.101 -4.808 -4.264 1.00 94.00 175 ASP A C 1
ATOM 1469 O O . ASP A 1 175 ? 1.682 -5.278 -5.241 1.00 94.00 175 ASP A O 1
ATOM 1473 N N . SER A 1 176 ? 0.931 -3.497 -4.087 1.00 96.69 176 SER A N 1
ATOM 1474 C CA . SER A 1 176 ? 1.451 -2.492 -5.005 1.00 96.69 176 SER A CA 1
ATOM 1475 C C . SER A 1 176 ? 2.951 -2.671 -5.240 1.00 96.69 176 SER A C 1
ATOM 1477 O O . SER A 1 176 ? 3.379 -2.806 -6.384 1.00 96.69 176 SER A O 1
ATOM 1479 N N . PHE A 1 177 ? 3.736 -2.789 -4.167 1.00 97.81 177 PHE A N 1
ATOM 1480 C CA . PHE A 1 177 ? 5.171 -3.030 -4.225 1.00 97.81 177 PHE A CA 1
ATOM 1481 C C . PHE A 1 177 ? 5.508 -4.295 -5.015 1.00 97.81 177 PHE A C 1
ATOM 1483 O O . PHE A 1 177 ? 6.379 -4.257 -5.879 1.00 97.81 177 PHE A O 1
ATOM 1490 N N . LYS A 1 178 ? 4.813 -5.412 -4.756 1.00 96.75 178 LYS A N 1
ATOM 1491 C CA . LYS A 1 178 ? 5.035 -6.680 -5.469 1.00 96.75 178 LYS A CA 1
ATOM 1492 C C . LYS A 1 178 ? 4.810 -6.521 -6.973 1.00 96.75 178 LYS A C 1
ATOM 1494 O O . LYS A 1 178 ? 5.673 -6.910 -7.755 1.00 96.75 178 LYS A O 1
ATOM 1499 N N . TYR A 1 179 ? 3.698 -5.913 -7.381 1.00 98.19 179 TYR A N 1
ATOM 1500 C CA . TYR A 1 179 ? 3.395 -5.681 -8.796 1.00 98.19 179 TYR A CA 1
ATOM 1501 C C . TYR A 1 179 ? 4.377 -4.705 -9.456 1.00 98.19 179 TYR A C 1
ATOM 1503 O O . TYR A 1 179 ? 4.873 -4.970 -10.550 1.00 98.19 179 TYR A O 1
ATOM 1511 N N . LEU A 1 180 ? 4.735 -3.615 -8.779 1.00 98.38 180 LEU A N 1
ATOM 1512 C CA . LEU A 1 180 ? 5.736 -2.670 -9.275 1.00 98.38 180 LEU A CA 1
ATOM 1513 C C . LEU A 1 180 ? 7.118 -3.324 -9.403 1.00 98.38 180 LEU A C 1
ATOM 1515 O O . LEU A 1 180 ? 7.804 -3.124 -10.403 1.00 98.38 180 LEU A O 1
ATOM 1519 N N . PHE A 1 181 ? 7.512 -4.171 -8.450 1.00 97.81 181 PHE A N 1
ATOM 1520 C CA . PHE A 1 181 ? 8.753 -4.934 -8.547 1.00 97.81 181 PHE A CA 1
ATOM 1521 C C . PHE A 1 181 ? 8.739 -5.871 -9.757 1.00 97.81 181 PHE A C 1
ATOM 1523 O O . PHE A 1 181 ? 9.735 -5.935 -10.468 1.00 97.81 181 PHE A O 1
ATOM 1530 N N . LEU A 1 182 ? 7.623 -6.551 -10.044 1.00 97.12 182 LEU A N 1
ATOM 1531 C CA . LEU A 1 182 ? 7.502 -7.391 -11.241 1.00 97.12 182 LEU A CA 1
ATOM 1532 C C . LEU A 1 182 ? 7.648 -6.576 -12.533 1.00 97.12 182 LEU A C 1
ATOM 1534 O O . LEU A 1 182 ? 8.278 -7.050 -13.479 1.00 97.12 182 LEU A O 1
ATOM 1538 N N . ALA A 1 183 ? 7.118 -5.349 -12.580 1.00 97.25 183 ALA A N 1
ATOM 1539 C CA . ALA A 1 183 ? 7.339 -4.442 -13.707 1.00 97.25 183 ALA A CA 1
ATOM 1540 C C . ALA A 1 183 ? 8.830 -4.092 -13.863 1.00 97.25 183 ALA A C 1
ATOM 1542 O O . ALA A 1 183 ? 9.370 -4.186 -14.966 1.00 97.25 183 ALA A O 1
ATOM 1543 N N . MET A 1 184 ? 9.508 -3.759 -12.757 1.00 97.31 184 MET A N 1
ATOM 1544 C CA . MET A 1 184 ? 10.949 -3.484 -12.732 1.00 97.31 184 MET A CA 1
ATOM 1545 C C . MET A 1 184 ? 11.776 -4.698 -13.184 1.00 97.31 184 MET A C 1
ATOM 1547 O O . MET A 1 184 ? 12.651 -4.573 -14.040 1.00 97.31 184 MET A O 1
ATOM 1551 N N . GLU A 1 185 ? 11.489 -5.878 -12.630 1.00 9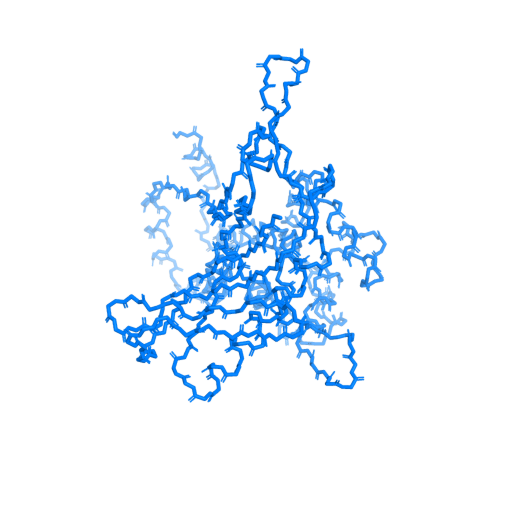6.19 185 GLU A N 1
ATOM 1552 C CA . GLU A 1 185 ? 12.178 -7.139 -12.917 1.00 96.19 185 GLU A CA 1
ATOM 1553 C C . GLU A 1 185 ? 12.030 -7.524 -14.392 1.00 96.19 185 GLU A C 1
ATOM 1555 O O . GLU A 1 185 ? 13.022 -7.823 -15.056 1.00 96.19 185 GLU A O 1
ATOM 1560 N N . SER A 1 186 ? 10.813 -7.421 -14.934 1.00 94.25 186 SER A N 1
ATOM 1561 C CA . SER A 1 186 ? 10.506 -7.803 -16.318 1.00 94.25 186 SER A CA 1
ATOM 1562 C C . SER A 1 186 ? 11.282 -6.998 -17.363 1.00 94.25 186 SER A C 1
ATOM 1564 O O . SER A 1 186 ? 11.513 -7.496 -18.462 1.00 94.25 186 SER A O 1
ATOM 1566 N N . ILE A 1 187 ? 11.674 -5.762 -17.042 1.00 93.31 187 ILE A N 1
ATOM 1567 C CA . ILE A 1 187 ? 12.391 -4.883 -17.975 1.00 93.31 187 ILE A CA 1
ATOM 1568 C C . ILE A 1 187 ? 13.892 -4.900 -17.710 1.00 93.31 187 ILE A C 1
ATOM 1570 O O . ILE A 1 187 ? 14.681 -4.989 -18.647 1.00 93.31 187 ILE A O 1
ATOM 1574 N N . TYR A 1 188 ? 14.296 -4.804 -16.444 1.00 95.94 188 TYR A N 1
ATOM 1575 C CA . TYR A 1 188 ? 15.668 -4.443 -16.095 1.00 95.94 188 TYR A CA 1
ATOM 1576 C C . TYR A 1 188 ? 16.484 -5.589 -15.487 1.00 95.94 188 TYR A C 1
ATOM 1578 O O . TYR A 1 188 ? 17.686 -5.426 -15.311 1.00 95.94 188 TYR A O 1
ATOM 1586 N N . ALA A 1 189 ? 15.886 -6.746 -15.167 1.00 93.94 189 ALA A N 1
ATOM 1587 C CA . ALA A 1 189 ? 16.626 -7.857 -14.552 1.00 93.94 189 ALA A CA 1
ATOM 1588 C C . ALA A 1 189 ? 17.305 -8.791 -15.566 1.00 93.94 189 ALA A C 1
ATOM 1590 O O . ALA A 1 189 ? 18.042 -9.691 -15.161 1.00 93.94 189 ALA A O 1
ATOM 1591 N N . ASN A 1 190 ? 17.035 -8.624 -16.867 1.00 92.31 190 ASN A N 1
ATOM 1592 C CA . ASN A 1 190 ? 17.581 -9.456 -17.948 1.00 92.31 190 ASN A CA 1
ATOM 1593 C C . ASN A 1 190 ? 17.400 -10.976 -17.708 1.00 92.31 190 ASN A C 1
ATOM 1595 O O . ASN A 1 190 ? 18.312 -11.781 -17.897 1.00 92.31 190 ASN A O 1
ATOM 1599 N N . GLY A 1 191 ? 16.228 -11.375 -17.197 1.00 89.75 191 GLY A N 1
ATOM 1600 C CA . GLY A 1 191 ? 15.901 -12.775 -16.893 1.00 89.75 191 GLY A CA 1
ATOM 1601 C C . GLY A 1 191 ? 16.611 -13.363 -15.665 1.00 89.75 191 GLY A C 1
ATOM 1602 O O . GLY A 1 191 ? 16.511 -14.564 -15.407 1.00 89.75 191 GLY A O 1
ATOM 1603 N N . HIS A 1 192 ? 17.342 -12.561 -14.888 1.00 92.12 192 HIS A N 1
ATOM 1604 C CA . HIS A 1 192 ? 17.946 -13.014 -13.639 1.00 92.12 192 HIS A CA 1
ATOM 1605 C C . HIS A 1 192 ? 16.972 -12.908 -12.467 1.00 92.12 192 HIS A C 1
ATOM 1607 O O . HIS A 1 192 ? 16.355 -11.876 -12.267 1.00 92.12 192 HIS A O 1
ATOM 1613 N N . SER A 1 193 ? 16.917 -13.951 -11.634 1.00 87.94 193 SER A N 1
ATOM 1614 C CA . SER A 1 193 ? 16.076 -14.004 -10.423 1.00 87.94 193 SER A CA 1
ATOM 1615 C C . SER A 1 193 ? 16.878 -14.065 -9.115 1.00 87.94 193 SER A C 1
ATOM 1617 O O . SER A 1 193 ? 16.325 -13.979 -8.018 1.00 87.94 193 SER A O 1
ATOM 1619 N N . LYS A 1 194 ? 18.209 -14.223 -9.196 1.00 91.38 194 LYS A N 1
ATOM 1620 C CA . LYS A 1 194 ? 19.101 -14.222 -8.024 1.00 91.38 194 LYS A CA 1
ATOM 1621 C C . LYS A 1 194 ? 19.440 -12.785 -7.634 1.00 91.38 194 LYS A C 1
ATOM 1623 O O . LYS A 1 194 ? 19.996 -12.063 -8.459 1.00 91.38 194 LYS A O 1
ATOM 1628 N N . SER A 1 195 ? 19.220 -12.411 -6.370 1.00 92.81 195 SER A N 1
ATOM 1629 C CA . SER A 1 195 ? 19.332 -11.022 -5.882 1.00 92.81 195 SER A CA 1
ATOM 1630 C C . SER A 1 195 ? 20.611 -10.305 -6.309 1.00 92.81 195 SER A C 1
ATOM 1632 O O . SER A 1 195 ? 20.533 -9.216 -6.861 1.00 92.81 195 SER A O 1
ATOM 1634 N N . LYS A 1 196 ? 21.787 -10.931 -6.146 1.00 94.38 196 LYS A N 1
ATOM 1635 C CA . LYS A 1 196 ? 23.070 -10.325 -6.553 1.00 94.38 196 LYS A CA 1
ATOM 1636 C C . LYS A 1 196 ? 23.122 -9.987 -8.049 1.00 94.38 196 LYS A C 1
ATOM 1638 O O . LYS A 1 196 ? 23.605 -8.923 -8.416 1.00 94.38 196 LYS A O 1
ATOM 1643 N N . LYS A 1 197 ? 22.620 -10.885 -8.904 1.00 94.75 197 LYS A N 1
ATOM 1644 C CA . LYS A 1 197 ? 22.587 -10.667 -10.357 1.00 94.75 197 LYS A CA 1
ATOM 1645 C C . LYS A 1 197 ? 21.543 -9.618 -10.734 1.00 94.75 197 LYS A C 1
ATOM 1647 O O . LYS A 1 197 ? 21.864 -8.735 -11.512 1.00 94.75 197 LYS A O 1
ATOM 1652 N N . MET A 1 198 ? 20.353 -9.662 -10.127 1.00 95.06 198 MET A N 1
ATOM 1653 C CA . MET A 1 198 ? 19.314 -8.643 -10.335 1.00 95.06 198 MET A CA 1
ATOM 1654 C C . MET A 1 198 ? 19.823 -7.239 -10.015 1.00 95.06 198 MET A C 1
ATOM 1656 O O . MET A 1 198 ? 19.723 -6.354 -10.854 1.00 95.06 198 MET A O 1
ATOM 1660 N N . ILE A 1 199 ? 20.436 -7.052 -8.841 1.00 96.94 199 ILE A N 1
ATOM 1661 C CA . ILE A 1 199 ? 21.013 -5.762 -8.432 1.00 96.94 199 ILE A CA 1
ATOM 1662 C C . ILE A 1 199 ? 22.043 -5.288 -9.464 1.00 96.94 199 ILE A C 1
ATOM 1664 O O . ILE A 1 199 ? 22.021 -4.129 -9.871 1.00 96.94 199 ILE A O 1
ATOM 1668 N N . SER A 1 200 ? 22.920 -6.190 -9.919 1.00 97.12 200 SER A N 1
ATOM 1669 C CA . SER A 1 200 ? 23.920 -5.857 -10.934 1.00 97.12 200 SER A CA 1
ATOM 1670 C C . SER A 1 200 ? 23.307 -5.433 -12.269 1.00 97.12 200 SER A C 1
ATOM 1672 O O . SER A 1 200 ? 23.879 -4.557 -12.907 1.00 97.12 200 SER A O 1
ATOM 1674 N N . GLU A 1 201 ? 22.204 -6.037 -12.715 1.00 97.62 201 GLU A N 1
ATOM 1675 C CA . GLU A 1 201 ? 21.536 -5.636 -13.962 1.00 97.62 201 GLU A CA 1
ATOM 1676 C C . GLU A 1 201 ? 20.761 -4.328 -13.798 1.00 97.62 201 GLU A C 1
ATOM 1678 O O . GLU A 1 201 ? 20.894 -3.431 -14.628 1.00 97.62 201 GLU A O 1
ATOM 1683 N N . PHE A 1 202 ? 20.045 -4.150 -12.684 1.00 97.56 202 PHE A N 1
ATOM 1684 C CA . PHE A 1 202 ? 19.338 -2.903 -12.386 1.00 97.56 202 PHE A CA 1
ATOM 1685 C C . PHE A 1 202 ? 20.280 -1.696 -12.395 1.00 97.56 202 PHE A C 1
ATOM 1687 O O . PHE A 1 202 ? 19.949 -0.662 -12.975 1.00 97.56 202 PHE A O 1
ATOM 1694 N N . LYS A 1 203 ? 21.492 -1.844 -11.846 1.00 96.88 203 LYS A N 1
ATOM 1695 C CA . LYS A 1 203 ? 22.518 -0.789 -11.844 1.00 96.88 203 LYS A CA 1
ATOM 1696 C C . LYS A 1 203 ? 23.102 -0.455 -13.221 1.00 96.88 203 LYS A C 1
ATOM 1698 O O . LYS A 1 203 ? 23.758 0.572 -13.350 1.00 96.88 203 LYS A O 1
ATOM 1703 N N . LYS A 1 204 ? 22.880 -1.274 -14.252 1.00 96.62 204 LYS A N 1
ATOM 1704 C CA . LYS A 1 204 ? 23.290 -0.950 -15.632 1.00 96.62 204 LYS A CA 1
ATOM 1705 C C . LYS A 1 204 ? 22.273 -0.058 -16.347 1.00 96.62 204 LYS A C 1
ATOM 1707 O O . LYS A 1 204 ? 22.608 0.553 -17.358 1.00 96.62 204 LYS A O 1
ATOM 1712 N N . SER A 1 205 ? 21.037 0.017 -15.850 1.00 94.00 205 SER A N 1
ATOM 1713 C CA . SER A 1 205 ? 19.963 0.771 -16.496 1.00 94.00 205 SER A CA 1
ATOM 1714 C C . SER A 1 205 ? 20.010 2.252 -16.118 1.00 94.00 205 SER A C 1
ATOM 1716 O O . SER A 1 205 ? 19.569 2.652 -15.040 1.00 94.00 205 SER A O 1
ATOM 1718 N N . GLY A 1 206 ? 20.502 3.087 -17.039 1.00 91.69 206 GLY A N 1
ATOM 1719 C CA . GLY A 1 206 ? 20.536 4.543 -16.861 1.00 91.69 206 GLY A CA 1
ATOM 1720 C C . GLY A 1 206 ? 19.147 5.155 -16.639 1.00 91.69 206 GLY A C 1
ATOM 1721 O O . GLY A 1 206 ? 18.991 6.004 -15.763 1.00 91.69 206 GLY A O 1
ATOM 1722 N N . ASN A 1 207 ? 18.124 4.676 -17.358 1.00 90.81 207 ASN A N 1
ATOM 1723 C CA . ASN A 1 207 ? 16.738 5.135 -17.201 1.00 90.81 207 ASN A CA 1
ATOM 1724 C C . ASN A 1 207 ? 16.184 4.819 -15.806 1.00 90.81 207 ASN A C 1
ATOM 1726 O O . ASN A 1 207 ? 15.551 5.674 -15.187 1.00 90.81 207 ASN A O 1
ATOM 1730 N N . LEU A 1 208 ? 16.445 3.612 -15.292 1.00 95.50 208 LEU A N 1
ATOM 1731 C CA . LEU A 1 208 ? 15.988 3.205 -13.963 1.00 95.50 208 LEU A CA 1
ATOM 1732 C C . LEU A 1 208 ? 16.677 4.020 -12.863 1.00 95.50 208 LEU A C 1
ATOM 1734 O O . LEU A 1 208 ? 16.008 4.542 -11.972 1.00 95.50 208 LEU A O 1
ATOM 1738 N N . LEU A 1 209 ? 18.002 4.176 -12.948 1.00 96.62 209 LEU A N 1
ATOM 1739 C CA . LEU A 1 209 ? 18.775 4.985 -12.001 1.00 96.62 209 LEU A CA 1
ATOM 1740 C C . LEU A 1 209 ? 18.322 6.448 -12.004 1.00 96.62 209 LEU A C 1
ATOM 1742 O O . LEU A 1 209 ? 18.138 7.046 -10.944 1.00 96.62 209 LEU A O 1
ATOM 1746 N N . GLN A 1 210 ? 18.088 7.011 -13.191 1.00 94.12 210 GLN A N 1
ATOM 1747 C CA . GLN A 1 210 ? 17.547 8.358 -13.328 1.00 94.12 210 GLN A CA 1
ATOM 1748 C C . GLN A 1 210 ? 16.156 8.474 -12.696 1.00 94.12 210 GLN A C 1
ATOM 1750 O O . GLN A 1 210 ? 15.891 9.447 -11.988 1.00 94.12 210 GLN A O 1
ATOM 1755 N N . GLY A 1 211 ? 15.287 7.485 -12.924 1.00 94.00 211 GLY A N 1
ATOM 1756 C CA . GLY A 1 211 ? 13.961 7.414 -12.318 1.00 94.00 211 GLY A CA 1
ATOM 1757 C C . GLY A 1 211 ? 14.024 7.445 -10.793 1.00 94.00 211 GLY A C 1
ATOM 1758 O O . GLY A 1 211 ? 13.339 8.260 -10.175 1.00 94.00 211 GLY A O 1
ATOM 1759 N N . PHE A 1 212 ? 14.890 6.632 -10.181 1.00 97.88 212 PHE A N 1
ATOM 1760 C CA . PHE A 1 212 ? 15.081 6.645 -8.727 1.00 97.88 212 PHE A CA 1
ATOM 1761 C C . PHE A 1 212 ? 15.603 7.988 -8.223 1.00 97.88 212 PHE A C 1
ATOM 1763 O O . PHE A 1 212 ? 15.030 8.539 -7.287 1.00 97.88 212 PHE A O 1
ATOM 1770 N N . ARG A 1 213 ? 16.625 8.556 -8.873 1.00 97.00 213 ARG A N 1
ATOM 1771 C CA . ARG A 1 213 ? 17.196 9.854 -8.486 1.00 97.00 213 ARG A CA 1
ATOM 1772 C C . ARG A 1 213 ? 16.138 10.958 -8.455 1.00 97.00 213 ARG A C 1
ATOM 1774 O O . ARG A 1 213 ? 16.032 11.683 -7.470 1.00 97.00 213 ARG A O 1
ATOM 1781 N N . VAL A 1 214 ? 15.341 11.066 -9.518 1.00 92.31 214 VAL A N 1
ATOM 1782 C CA . VAL A 1 214 ? 14.264 12.065 -9.610 1.00 92.31 214 VAL A CA 1
ATOM 1783 C C . VAL A 1 214 ? 13.156 11.770 -8.604 1.00 92.31 214 VAL A C 1
ATOM 1785 O O . VAL A 1 214 ? 12.654 12.680 -7.950 1.00 92.31 214 VAL A O 1
ATOM 1788 N N . SER A 1 215 ? 12.782 10.502 -8.436 1.00 94.38 215 SER A N 1
ATOM 1789 C CA . SER A 1 215 ? 11.751 10.135 -7.473 1.00 94.38 215 SER A CA 1
ATOM 1790 C C . SER A 1 215 ? 12.144 10.493 -6.038 1.00 94.38 215 SER A C 1
ATOM 1792 O O . SER A 1 215 ? 11.312 11.013 -5.300 1.00 94.38 215 SER A O 1
ATOM 1794 N N . ILE A 1 216 ? 13.387 10.228 -5.636 1.00 96.62 216 ILE A N 1
ATOM 1795 C CA . ILE A 1 216 ? 13.899 10.547 -4.295 1.00 96.62 216 ILE A CA 1
ATOM 1796 C C . ILE A 1 216 ? 13.918 12.064 -4.074 1.00 96.62 216 ILE A C 1
ATOM 1798 O O . ILE A 1 216 ? 13.576 12.540 -2.990 1.00 96.62 216 ILE A O 1
ATOM 1802 N N . SER A 1 217 ? 14.261 12.846 -5.103 1.00 93.94 217 SER A N 1
ATOM 1803 C CA . SER A 1 217 ? 14.277 14.308 -5.001 1.00 93.94 217 SER A CA 1
ATOM 1804 C C . SER A 1 217 ? 12.881 14.935 -4.915 1.00 93.94 217 SER A C 1
ATOM 1806 O O . SER A 1 217 ? 12.766 16.079 -4.488 1.00 93.94 217 SER A O 1
ATOM 1808 N N . GLN A 1 218 ? 11.834 14.222 -5.344 1.00 91.75 218 GLN A N 1
ATOM 1809 C CA . GLN A 1 218 ? 10.456 14.728 -5.406 1.00 91.75 218 GLN A CA 1
ATOM 1810 C C . GLN A 1 218 ? 9.610 14.401 -4.172 1.00 91.75 218 GLN A C 1
ATOM 1812 O O . GLN A 1 218 ? 8.586 15.050 -3.959 1.00 91.75 218 GLN A O 1
ATOM 1817 N N . ILE A 1 219 ? 9.997 13.406 -3.371 1.00 91.69 219 ILE A N 1
ATOM 1818 C CA . ILE A 1 219 ? 9.258 13.068 -2.151 1.00 91.69 219 ILE A CA 1
ATOM 1819 C C . ILE A 1 219 ? 9.563 14.053 -1.014 1.00 91.69 219 ILE A C 1
ATOM 1821 O O . ILE A 1 219 ? 10.678 14.561 -0.880 1.00 91.69 219 ILE A O 1
ATOM 1825 N N . ASP A 1 220 ? 8.562 14.304 -0.172 1.00 92.00 220 ASP A N 1
ATOM 1826 C CA . ASP A 1 220 ? 8.693 15.192 0.982 1.00 92.00 220 ASP A CA 1
ATOM 1827 C C . ASP A 1 220 ? 9.519 14.578 2.135 1.00 92.00 220 ASP A C 1
ATOM 1829 O O . ASP A 1 220 ? 9.861 13.390 2.156 1.00 92.00 220 ASP A O 1
ATOM 1833 N N . ASN A 1 221 ? 9.825 15.399 3.143 1.00 92.38 221 ASN A N 1
ATOM 1834 C CA . ASN A 1 221 ? 10.622 14.985 4.303 1.00 92.38 221 ASN A CA 1
ATOM 1835 C C . ASN A 1 221 ? 9.953 13.894 5.156 1.00 92.38 221 ASN A C 1
ATOM 1837 O O . ASN A 1 221 ? 10.656 13.131 5.827 1.00 92.38 221 ASN A O 1
ATOM 1841 N N . LYS A 1 222 ? 8.616 13.793 5.134 1.00 91.00 222 LYS A N 1
ATOM 1842 C CA . LYS A 1 222 ? 7.881 12.749 5.859 1.00 91.00 222 LYS A CA 1
ATOM 1843 C C . LYS A 1 222 ? 8.146 11.395 5.208 1.00 91.00 222 LYS A C 1
ATOM 1845 O O . LYS A 1 222 ? 8.509 10.442 5.898 1.00 91.00 222 LYS A O 1
ATOM 1850 N N . HIS A 1 223 ? 8.027 11.318 3.886 1.00 93.12 223 HIS A N 1
ATOM 1851 C CA . HIS A 1 223 ? 8.324 10.108 3.129 1.00 93.12 223 HIS A CA 1
ATOM 1852 C C . HIS A 1 223 ? 9.805 9.728 3.209 1.00 93.12 223 HIS A C 1
ATOM 1854 O O . HIS A 1 223 ? 10.107 8.553 3.411 1.00 93.12 223 HIS A O 1
ATOM 1860 N N . LYS A 1 224 ? 10.726 10.701 3.160 1.00 94.31 224 LYS A N 1
ATOM 1861 C CA . LYS A 1 224 ? 12.165 10.439 3.354 1.00 94.31 224 LYS A CA 1
ATOM 1862 C C . LYS A 1 224 ? 12.464 9.835 4.723 1.00 94.31 224 LYS A C 1
ATOM 1864 O O . LYS A 1 224 ? 13.125 8.804 4.805 1.00 94.31 224 LYS A O 1
ATOM 1869 N N . SER A 1 225 ? 11.922 10.426 5.790 1.00 94.69 225 SER A N 1
ATOM 1870 C CA . SER A 1 225 ? 12.079 9.907 7.157 1.00 94.69 225 SER A CA 1
ATOM 1871 C C . SER A 1 225 ? 11.524 8.487 7.296 1.00 94.69 225 SER A C 1
ATOM 1873 O O . SER A 1 225 ? 12.148 7.631 7.918 1.00 94.69 225 SER A O 1
ATOM 1875 N N . SER A 1 226 ? 10.376 8.214 6.670 1.00 93.62 226 SER A N 1
ATOM 1876 C CA . SER A 1 226 ? 9.768 6.881 6.642 1.00 93.62 226 SER A CA 1
ATOM 1877 C C . SER A 1 226 ? 10.630 5.857 5.889 1.00 93.62 226 SER A C 1
ATOM 1879 O O . SER A 1 226 ? 10.830 4.756 6.400 1.00 93.62 226 SER A O 1
ATOM 1881 N N . CYS A 1 227 ? 11.190 6.213 4.726 1.00 96.12 227 CYS A N 1
ATOM 1882 C CA . CYS A 1 227 ? 12.127 5.356 3.995 1.00 96.12 227 CYS A CA 1
ATOM 1883 C C . CYS A 1 227 ? 13.402 5.086 4.796 1.00 96.12 227 CYS A C 1
ATOM 1885 O O . CYS A 1 227 ? 13.850 3.945 4.836 1.00 96.12 227 CYS A O 1
ATOM 1887 N N . MET A 1 228 ? 13.955 6.100 5.466 1.00 96.00 228 MET A N 1
ATOM 1888 C CA . MET A 1 228 ? 15.141 5.955 6.311 1.00 96.00 228 MET A CA 1
ATOM 1889 C C . MET A 1 228 ? 14.885 5.008 7.490 1.00 96.00 228 MET A C 1
ATOM 1891 O O . MET A 1 228 ? 15.668 4.088 7.712 1.00 96.00 228 MET A O 1
ATOM 1895 N N . GLY A 1 229 ? 13.768 5.185 8.205 1.00 94.56 229 GLY A N 1
ATOM 1896 C CA . GLY A 1 229 ? 13.384 4.304 9.312 1.00 94.56 229 GLY A CA 1
ATOM 1897 C C . GLY A 1 229 ? 13.231 2.850 8.865 1.00 94.56 229 GLY A C 1
ATOM 1898 O O . GLY A 1 229 ? 13.811 1.953 9.472 1.00 94.56 229 GLY A O 1
ATOM 1899 N N . LEU A 1 230 ? 12.536 2.626 7.744 1.00 93.94 230 LEU A N 1
ATOM 1900 C CA . LEU A 1 230 ? 12.417 1.293 7.157 1.00 93.94 230 LEU A CA 1
ATOM 1901 C C . LEU A 1 230 ? 13.780 0.756 6.685 1.00 93.94 230 LEU A C 1
ATOM 1903 O O . LEU A 1 230 ? 14.066 -0.422 6.862 1.00 93.94 230 LEU A O 1
ATOM 1907 N N . GLY A 1 231 ? 14.642 1.602 6.118 1.00 94.62 231 GLY A N 1
ATOM 1908 C CA . GLY A 1 231 ? 15.988 1.234 5.675 1.00 94.62 231 GLY A CA 1
ATOM 1909 C C . GLY A 1 231 ? 16.818 0.626 6.801 1.00 94.62 231 GLY A C 1
ATOM 1910 O O . GLY A 1 231 ? 17.388 -0.453 6.626 1.00 94.62 231 GLY A O 1
ATOM 1911 N N . VAL A 1 232 ? 16.795 1.244 7.986 1.00 93.88 232 VAL A N 1
ATOM 1912 C CA . VAL A 1 232 ? 17.487 0.741 9.184 1.00 93.88 232 VAL A CA 1
ATOM 1913 C C . VAL A 1 232 ? 17.040 -0.679 9.536 1.00 93.88 232 VAL A C 1
ATOM 1915 O O . VAL A 1 232 ? 17.886 -1.537 9.790 1.00 93.88 232 VAL A O 1
ATOM 1918 N N . GLU A 1 233 ? 15.737 -0.971 9.479 1.00 90.56 233 GLU A N 1
ATOM 1919 C CA . GLU A 1 233 ? 15.215 -2.321 9.741 1.00 90.56 233 GLU A CA 1
ATOM 1920 C C . GLU A 1 233 ? 15.745 -3.369 8.753 1.00 90.56 233 GLU A C 1
ATOM 1922 O O . GLU A 1 233 ? 15.929 -4.537 9.100 1.00 90.56 233 GLU A O 1
ATOM 1927 N N . PHE A 1 234 ? 16.023 -2.944 7.521 1.00 90.94 234 PHE A N 1
ATOM 1928 C CA . PHE A 1 234 ? 16.581 -3.777 6.461 1.00 90.94 234 PHE A CA 1
ATOM 1929 C C . PHE A 1 234 ? 18.113 -3.731 6.392 1.00 90.94 234 PHE A C 1
ATOM 1931 O O . PHE A 1 234 ? 18.692 -4.312 5.467 1.00 90.94 234 PHE A O 1
ATOM 1938 N N . GLY A 1 235 ? 18.780 -3.075 7.348 1.00 92.94 235 GLY A N 1
ATOM 1939 C CA . GLY A 1 235 ? 20.233 -2.912 7.377 1.00 92.94 235 GLY A CA 1
ATOM 1940 C C . GLY A 1 235 ? 20.765 -2.097 6.196 1.00 92.94 235 GLY A C 1
ATOM 1941 O O . GLY A 1 235 ? 21.790 -2.465 5.618 1.00 92.94 235 GLY A O 1
ATOM 1942 N N . ILE A 1 236 ? 20.020 -1.070 5.790 1.00 94.44 236 ILE A N 1
ATOM 1943 C CA . ILE A 1 236 ? 20.372 -0.078 4.773 1.00 94.44 236 ILE A CA 1
ATOM 1944 C C . ILE A 1 236 ? 20.513 1.269 5.485 1.00 94.44 236 ILE A C 1
ATOM 1946 O O . ILE A 1 236 ? 19.538 1.788 6.026 1.00 94.44 236 ILE A O 1
ATOM 1950 N N . VAL A 1 237 ? 21.729 1.816 5.509 1.00 91.62 237 VAL A N 1
ATOM 1951 C CA . VAL A 1 237 ? 22.016 3.087 6.197 1.00 91.62 237 VAL A CA 1
ATOM 1952 C C . VAL A 1 237 ? 21.833 4.257 5.236 1.00 91.62 237 VAL A C 1
ATOM 1954 O O . VAL A 1 237 ? 21.164 5.230 5.572 1.00 91.62 237 VAL A O 1
ATOM 1957 N N . ASP A 1 238 ? 22.364 4.133 4.019 1.00 95.31 238 ASP A N 1
ATOM 1958 C CA . ASP A 1 238 ? 22.261 5.150 2.977 1.00 95.31 238 ASP A CA 1
ATOM 1959 C C . ASP A 1 238 ? 21.214 4.737 1.938 1.00 95.31 238 ASP A C 1
ATOM 1961 O O . ASP A 1 238 ? 21.516 4.314 0.822 1.00 95.31 238 ASP A O 1
ATOM 1965 N N . TRP A 1 239 ? 19.944 4.796 2.340 1.00 95.56 239 TRP A N 1
ATOM 1966 C CA . TRP A 1 239 ? 18.841 4.269 1.534 1.00 95.56 239 TRP A CA 1
ATOM 1967 C C . TRP A 1 239 ? 18.673 4.967 0.179 1.00 95.56 239 TRP A C 1
ATOM 1969 O O . TRP A 1 239 ? 18.128 4.356 -0.739 1.00 95.56 239 TRP A O 1
ATOM 1979 N N . GLU A 1 240 ? 19.132 6.214 0.039 1.00 95.69 240 GLU A N 1
ATOM 1980 C CA . GLU A 1 240 ? 19.061 6.949 -1.224 1.00 95.69 240 GLU A CA 1
ATOM 1981 C C . GLU A 1 240 ? 20.058 6.374 -2.241 1.00 95.69 240 GLU A C 1
ATOM 1983 O O . GLU A 1 240 ? 19.680 6.080 -3.378 1.00 95.69 240 GLU A O 1
ATOM 1988 N N . ASN A 1 241 ? 21.306 6.139 -1.821 1.00 95.44 241 ASN A N 1
ATOM 1989 C CA . ASN A 1 241 ? 22.342 5.565 -2.685 1.00 95.44 241 ASN A CA 1
ATOM 1990 C C . ASN A 1 241 ? 22.223 4.036 -2.834 1.00 95.44 241 ASN A C 1
ATOM 1992 O O . ASN A 1 241 ? 22.627 3.477 -3.855 1.00 95.44 241 ASN A O 1
ATOM 1996 N N . GLU A 1 242 ? 21.630 3.357 -1.852 1.00 96.75 242 GLU A N 1
ATOM 1997 C CA . GLU A 1 242 ? 21.399 1.906 -1.831 1.00 96.75 242 GLU A CA 1
ATOM 1998 C C . GLU A 1 242 ? 19.948 1.525 -2.193 1.00 96.75 242 GLU A C 1
ATOM 2000 O O . GLU A 1 242 ? 19.464 0.446 -1.841 1.00 96.75 242 GLU A O 1
ATOM 2005 N N . ILE A 1 243 ? 19.217 2.395 -2.898 1.00 97.75 243 ILE A N 1
ATOM 2006 C CA . ILE A 1 243 ? 17.782 2.207 -3.173 1.00 97.75 243 ILE A CA 1
ATOM 2007 C C . ILE A 1 243 ? 17.466 0.898 -3.917 1.00 97.75 243 ILE A C 1
ATOM 2009 O O . ILE A 1 243 ? 16.466 0.238 -3.627 1.00 97.75 243 ILE A O 1
ATOM 2013 N N . ILE A 1 244 ? 18.327 0.474 -4.848 1.00 97.94 244 ILE A N 1
ATOM 2014 C CA . ILE A 1 244 ? 18.146 -0.778 -5.597 1.00 97.94 244 ILE A CA 1
ATOM 2015 C C . ILE A 1 244 ? 18.279 -1.981 -4.659 1.00 97.94 244 ILE A C 1
ATOM 2017 O O . ILE A 1 244 ? 17.430 -2.877 -4.664 1.00 97.94 244 ILE A O 1
ATOM 2021 N N . GLU A 1 245 ? 19.330 -2.011 -3.840 1.00 97.44 245 GLU A N 1
ATOM 2022 C CA . GLU A 1 245 ? 19.536 -3.024 -2.811 1.00 97.44 245 GLU A CA 1
ATOM 2023 C C . GLU A 1 245 ? 18.352 -3.071 -1.854 1.00 97.44 245 GLU A C 1
ATOM 2025 O O . GLU A 1 245 ? 17.864 -4.158 -1.535 1.00 97.44 245 GLU A O 1
ATOM 2030 N N . PHE A 1 246 ? 17.874 -1.903 -1.431 1.00 97.38 246 PHE A N 1
ATOM 2031 C CA . PHE A 1 246 ? 16.766 -1.776 -0.504 1.00 97.38 246 PHE A CA 1
ATOM 2032 C C . PHE A 1 246 ? 15.481 -2.389 -1.073 1.00 97.38 246 PHE A C 1
ATOM 2034 O O . PHE A 1 246 ? 14.887 -3.272 -0.450 1.00 97.38 246 PHE A O 1
ATOM 2041 N N . VAL A 1 247 ? 15.107 -2.024 -2.303 1.00 97.38 247 VAL A N 1
ATOM 2042 C CA . VAL A 1 247 ? 13.944 -2.584 -3.008 1.00 97.38 247 VAL A CA 1
ATOM 2043 C C . VAL A 1 247 ? 14.076 -4.105 -3.185 1.00 97.38 247 VAL A C 1
ATOM 2045 O O . VAL A 1 247 ? 13.133 -4.855 -2.922 1.00 97.38 247 VAL A O 1
ATOM 2048 N N . VAL A 1 248 ? 15.253 -4.611 -3.564 1.00 96.12 248 VAL A N 1
ATOM 2049 C CA . VAL A 1 248 ? 15.473 -6.061 -3.723 1.00 96.12 248 VAL A CA 1
ATOM 2050 C C . VAL A 1 248 ? 15.393 -6.807 -2.385 1.00 96.12 248 VAL A C 1
ATOM 2052 O O . VAL A 1 248 ? 14.839 -7.911 -2.336 1.00 96.12 248 VAL A O 1
ATOM 2055 N N . ARG A 1 249 ? 15.894 -6.223 -1.288 1.00 94.25 249 ARG A N 1
ATOM 2056 C CA . ARG A 1 249 ? 15.773 -6.802 0.061 1.00 94.25 249 ARG A CA 1
ATOM 2057 C C . ARG A 1 249 ? 14.317 -6.861 0.516 1.00 94.25 249 ARG A C 1
ATOM 2059 O O . ARG A 1 249 ? 13.887 -7.920 0.975 1.00 94.25 249 ARG A O 1
ATOM 2066 N N . ILE A 1 250 ? 13.549 -5.786 0.318 1.00 94.06 250 ILE A N 1
ATOM 2067 C CA . ILE A 1 250 ? 12.111 -5.766 0.623 1.00 94.06 250 ILE A CA 1
ATOM 2068 C C . ILE A 1 250 ? 11.387 -6.859 -0.164 1.00 94.06 250 ILE A C 1
ATOM 2070 O O . ILE A 1 250 ? 10.630 -7.630 0.422 1.00 94.06 250 ILE A O 1
ATOM 2074 N N . ARG A 1 251 ? 11.655 -7.006 -1.470 1.00 92.75 251 ARG A N 1
ATOM 2075 C CA . ARG A 1 251 ? 11.053 -8.087 -2.268 1.00 92.75 251 ARG A CA 1
ATOM 2076 C C . ARG A 1 251 ? 11.359 -9.459 -1.686 1.00 92.75 251 ARG A C 1
ATOM 2078 O O . ARG A 1 251 ? 10.452 -10.281 -1.580 1.00 92.75 251 ARG A O 1
ATOM 2085 N N . GLY A 1 252 ? 12.615 -9.724 -1.327 1.00 89.75 252 GLY A N 1
ATOM 2086 C CA . GLY A 1 252 ? 13.005 -10.986 -0.695 1.00 89.75 252 GLY A CA 1
ATOM 2087 C C . GLY A 1 252 ? 12.212 -11.247 0.587 1.00 89.75 252 GLY A C 1
ATOM 2088 O O . GLY A 1 252 ? 11.630 -12.315 0.746 1.00 89.75 252 GLY A O 1
ATOM 2089 N N . PHE A 1 253 ? 12.116 -10.241 1.451 1.00 90.00 253 PHE A N 1
ATOM 2090 C CA . PHE A 1 253 ? 11.389 -10.313 2.717 1.00 90.00 253 PHE A CA 1
ATOM 2091 C C . PHE A 1 253 ? 9.881 -10.539 2.547 1.00 90.00 253 PHE A C 1
ATOM 2093 O O . PHE A 1 253 ? 9.307 -11.384 3.226 1.00 90.00 253 PHE A O 1
ATOM 2100 N N . LEU A 1 254 ? 9.242 -9.841 1.604 1.00 89.81 254 LEU A N 1
ATOM 2101 C CA . LEU A 1 254 ? 7.804 -9.957 1.330 1.00 89.81 254 LEU A CA 1
ATOM 2102 C C . LEU A 1 254 ? 7.414 -11.235 0.565 1.00 89.81 254 LEU A C 1
ATOM 2104 O O . LEU A 1 254 ? 6.222 -11.525 0.435 1.00 89.81 254 LEU A O 1
ATOM 2108 N N . SER A 1 255 ? 8.392 -11.968 0.021 1.00 83.12 255 SER A N 1
ATOM 2109 C CA . SER A 1 255 ? 8.174 -13.200 -0.756 1.00 83.12 255 SER A CA 1
ATOM 2110 C C . SER A 1 255 ? 8.336 -14.478 0.069 1.00 83.12 255 SER A C 1
ATOM 2112 O O . SER A 1 255 ? 8.034 -15.564 -0.421 1.00 83.12 255 SER A O 1
ATOM 2114 N N . HIS A 1 256 ? 8.825 -14.373 1.305 1.00 77.62 256 HIS A N 1
ATOM 2115 C CA . HIS A 1 256 ? 9.035 -15.510 2.190 1.00 77.62 256 HIS A CA 1
ATOM 2116 C C . HIS A 1 256 ? 8.218 -15.329 3.465 1.00 77.62 256 HIS A C 1
ATOM 2118 O O . HIS A 1 256 ? 8.148 -14.235 4.014 1.00 77.62 256 HIS A O 1
ATOM 2124 N N . HIS A 1 257 ? 7.612 -16.412 3.941 1.00 70.44 257 HIS A N 1
ATOM 2125 C CA . HIS A 1 257 ? 6.907 -16.441 5.214 1.00 70.44 257 HIS A CA 1
ATOM 2126 C C . HIS A 1 257 ? 7.358 -17.660 6.014 1.00 70.44 257 HIS A C 1
ATOM 2128 O O . HIS A 1 257 ? 7.500 -18.754 5.465 1.00 70.44 257 HIS A O 1
ATOM 2134 N N . ASN A 1 258 ? 7.575 -17.477 7.313 1.00 69.31 258 ASN A N 1
ATOM 2135 C CA . ASN A 1 258 ? 7.862 -18.562 8.238 1.00 69.31 258 ASN A CA 1
ATOM 2136 C C . ASN A 1 258 ? 7.135 -18.296 9.553 1.00 69.31 258 ASN A C 1
ATOM 2138 O O . ASN A 1 258 ? 7.471 -17.357 10.267 1.00 69.31 258 ASN A O 1
ATOM 2142 N N . ILE A 1 259 ? 6.193 -19.174 9.897 1.00 68.94 259 ILE A N 1
ATOM 2143 C CA . ILE A 1 259 ? 5.371 -19.076 11.113 1.00 68.94 259 ILE A CA 1
ATOM 2144 C C . ILE A 1 259 ? 6.234 -19.016 12.386 1.00 68.94 259 ILE A C 1
ATOM 2146 O O . ILE A 1 259 ? 5.843 -18.405 13.372 1.00 68.94 259 ILE A O 1
ATOM 2150 N N . LYS A 1 260 ? 7.431 -19.619 12.379 1.00 68.38 260 LYS A N 1
ATOM 2151 C CA . LYS A 1 260 ? 8.327 -19.653 13.548 1.00 68.38 260 LYS A CA 1
ATOM 2152 C C . LYS A 1 260 ? 9.135 -18.370 13.746 1.00 68.38 260 LYS A C 1
ATOM 2154 O O . LYS A 1 260 ? 9.960 -18.308 14.654 1.00 68.38 260 LYS A O 1
ATOM 2159 N N . SER A 1 261 ? 8.979 -17.372 12.882 1.00 63.62 261 SER A N 1
ATOM 2160 C CA . SER A 1 261 ? 9.786 -16.162 12.925 1.00 63.62 261 SER A CA 1
ATOM 2161 C C . SER A 1 261 ? 8.940 -14.932 12.640 1.00 63.62 261 SER A C 1
ATOM 2163 O O . SER A 1 261 ? 8.399 -14.769 11.555 1.00 63.62 261 SER A O 1
ATOM 2165 N N . ASN A 1 262 ? 8.944 -13.994 13.582 1.00 60.91 262 ASN A N 1
ATOM 2166 C CA . ASN A 1 262 ? 8.303 -12.686 13.418 1.00 60.91 262 ASN A CA 1
ATOM 2167 C C . ASN A 1 262 ? 9.090 -11.747 12.476 1.00 60.91 262 ASN A C 1
ATOM 2169 O O . ASN A 1 262 ? 8.823 -10.552 12.435 1.00 60.91 262 ASN A O 1
ATOM 2173 N N . LYS A 1 263 ? 10.099 -12.255 11.754 1.00 62.72 263 LYS A N 1
ATOM 2174 C CA . LYS A 1 263 ? 10.983 -11.482 10.864 1.00 62.72 263 LYS A CA 1
ATOM 2175 C C . LYS A 1 263 ? 10.605 -11.621 9.387 1.00 62.72 263 LYS A C 1
ATOM 2177 O O . LYS A 1 263 ? 11.489 -11.570 8.538 1.00 62.72 263 LYS A O 1
ATOM 2182 N N . TYR A 1 264 ? 9.341 -11.867 9.071 1.00 66.12 264 TYR A N 1
ATOM 2183 C CA . TYR A 1 264 ? 8.870 -12.030 7.694 1.00 66.12 264 TYR A CA 1
ATOM 2184 C C . TYR A 1 264 ? 7.717 -11.073 7.405 1.00 66.12 264 TYR A C 1
ATOM 2186 O O . TYR A 1 264 ? 7.151 -10.489 8.327 1.00 66.12 264 TYR A O 1
ATOM 2194 N N . GLY A 1 265 ? 7.396 -10.890 6.121 1.00 65.88 265 GLY A N 1
ATOM 2195 C CA . GLY A 1 265 ? 6.335 -9.984 5.685 1.00 65.88 265 GLY A CA 1
ATOM 2196 C C . GLY A 1 265 ? 5.018 -10.236 6.414 1.00 65.88 265 GLY A C 1
ATOM 2197 O O . GLY A 1 265 ? 4.389 -11.269 6.199 1.00 65.88 265 GLY A O 1
ATOM 2198 N N . ASN A 1 266 ? 4.601 -9.279 7.243 1.00 76.12 266 ASN A N 1
ATOM 2199 C CA . ASN A 1 266 ? 3.282 -9.263 7.855 1.00 76.12 266 ASN A CA 1
ATOM 2200 C C . ASN A 1 266 ? 2.290 -8.641 6.855 1.00 76.12 266 ASN A C 1
ATOM 2202 O O . ASN A 1 266 ? 2.455 -7.464 6.512 1.00 76.12 266 ASN A O 1
ATOM 2206 N N . PRO A 1 267 ? 1.279 -9.387 6.364 1.00 75.25 267 PRO A N 1
ATOM 2207 C CA . PRO A 1 267 ? 0.316 -8.852 5.405 1.00 75.25 267 PRO A CA 1
ATOM 2208 C C . PRO A 1 267 ? -0.509 -7.692 5.975 1.00 75.25 267 PRO A C 1
ATOM 2210 O O . PRO A 1 267 ? -1.068 -6.931 5.202 1.00 75.25 267 PRO A O 1
ATOM 2213 N N . PHE A 1 268 ? -0.548 -7.502 7.296 1.00 78.56 268 PHE A N 1
ATOM 2214 C CA . PHE A 1 268 ? -1.316 -6.433 7.935 1.00 78.56 268 PHE A CA 1
ATOM 2215 C C . PHE A 1 268 ? -0.536 -5.112 8.077 1.00 78.56 268 PHE A C 1
ATOM 2217 O O . PHE A 1 268 ? -1.112 -4.082 8.410 1.00 78.56 268 PHE A O 1
ATOM 2224 N N . GLU A 1 269 ? 0.764 -5.085 7.766 1.00 84.19 269 GLU A N 1
ATOM 2225 C CA . GLU A 1 269 ? 1.615 -3.890 7.910 1.00 84.19 269 GLU A CA 1
ATOM 2226 C C . GLU A 1 269 ? 1.748 -3.093 6.604 1.00 84.19 269 GLU A C 1
ATOM 2228 O O . GLU A 1 269 ? 2.837 -2.657 6.233 1.00 84.19 269 GLU A O 1
ATOM 2233 N N . HIS A 1 270 ? 0.648 -2.892 5.872 1.00 85.81 270 HIS A N 1
ATOM 2234 C CA . HIS A 1 270 ? 0.690 -2.206 4.578 1.00 85.81 270 HIS A CA 1
ATOM 2235 C C . HIS A 1 270 ? 1.307 -0.803 4.671 1.00 85.81 270 HIS A C 1
ATOM 2237 O O . HIS A 1 270 ? 2.200 -0.479 3.887 1.00 85.81 270 HIS A O 1
ATOM 2243 N N . GLU A 1 271 ? 0.859 0.029 5.617 1.00 86.56 271 GLU A N 1
ATOM 2244 C CA . GLU A 1 271 ? 1.252 1.447 5.712 1.00 86.56 271 GLU A CA 1
ATOM 2245 C C . GLU A 1 271 ? 2.766 1.657 5.796 1.00 86.56 271 GLU A C 1
ATOM 2247 O O . GLU A 1 271 ? 3.297 2.606 5.216 1.00 86.56 271 GLU A O 1
ATOM 2252 N N . LYS A 1 272 ? 3.473 0.723 6.439 1.00 90.19 272 LYS A N 1
ATOM 2253 C CA . LYS A 1 272 ? 4.931 0.728 6.585 1.00 90.19 272 LYS A CA 1
ATOM 2254 C C . LYS A 1 272 ? 5.664 0.817 5.245 1.00 90.19 272 LYS A C 1
ATOM 2256 O O . LYS A 1 272 ? 6.719 1.439 5.155 1.00 90.19 272 LYS A O 1
ATOM 2261 N N . TYR A 1 273 ? 5.094 0.235 4.192 1.00 94.62 273 TYR A N 1
ATOM 2262 C CA . TYR A 1 273 ? 5.697 0.189 2.861 1.00 94.62 273 TYR A CA 1
ATOM 2263 C C . TYR A 1 273 ? 5.240 1.334 1.947 1.00 94.62 273 TYR A C 1
ATOM 2265 O O . TYR A 1 273 ? 5.685 1.394 0.802 1.00 94.62 273 TYR A O 1
ATOM 2273 N N . CYS A 1 274 ? 4.384 2.253 2.410 1.00 94.69 274 CYS A N 1
ATOM 2274 C CA . CYS A 1 274 ? 3.825 3.331 1.586 1.00 94.69 274 CYS A CA 1
ATOM 2275 C C . CYS A 1 274 ? 4.914 4.168 0.895 1.00 94.69 274 CYS A C 1
ATOM 2277 O O . CYS A 1 274 ? 4.945 4.248 -0.333 1.00 94.69 274 CYS A O 1
ATOM 2279 N N . SER A 1 275 ? 5.848 4.735 1.666 1.00 96.00 275 SER A N 1
ATOM 2280 C CA . SER A 1 275 ? 6.860 5.671 1.152 1.00 96.00 275 SER A CA 1
ATOM 2281 C C . SER A 1 275 ? 7.805 5.025 0.139 1.00 96.00 275 SER A C 1
ATOM 2283 O O . SER A 1 275 ? 8.033 5.577 -0.934 1.00 96.00 275 SER A O 1
ATOM 2285 N N . ILE A 1 276 ? 8.307 3.822 0.428 1.00 97.56 276 ILE A N 1
ATOM 2286 C CA . ILE A 1 276 ? 9.209 3.118 -0.492 1.00 97.56 276 ILE A CA 1
ATOM 2287 C C . ILE A 1 276 ? 8.485 2.652 -1.760 1.00 97.56 276 ILE A C 1
ATOM 2289 O O . ILE A 1 276 ? 9.050 2.680 -2.853 1.00 97.56 276 ILE A O 1
ATOM 2293 N N . THR A 1 277 ? 7.206 2.288 -1.641 1.00 97.75 277 THR A N 1
ATOM 2294 C CA . THR A 1 277 ? 6.372 1.932 -2.793 1.00 97.75 277 THR A CA 1
ATOM 2295 C C . THR A 1 277 ? 6.086 3.154 -3.661 1.00 97.75 277 THR A C 1
ATOM 2297 O O . THR A 1 277 ? 6.145 3.047 -4.882 1.00 97.75 277 THR A O 1
ATOM 2300 N N . LEU A 1 278 ? 5.855 4.326 -3.059 1.00 96.56 278 LEU A N 1
ATOM 2301 C CA . LEU A 1 278 ? 5.710 5.592 -3.781 1.00 96.56 278 LEU A CA 1
ATOM 2302 C C . LEU A 1 278 ? 6.977 5.934 -4.573 1.00 96.56 278 LEU A C 1
ATOM 2304 O O . LEU A 1 278 ? 6.880 6.332 -5.737 1.00 96.56 278 LEU A O 1
ATOM 2308 N N . VAL A 1 279 ? 8.152 5.742 -3.961 1.00 97.56 279 VAL A N 1
ATOM 2309 C CA . VAL A 1 279 ? 9.444 5.938 -4.631 1.00 97.56 279 VAL A CA 1
ATOM 2310 C C . VAL A 1 279 ? 9.578 4.992 -5.824 1.00 97.56 279 VAL A C 1
ATOM 2312 O O . VAL A 1 279 ? 9.842 5.433 -6.940 1.00 97.56 279 VAL A O 1
ATOM 2315 N N . LEU A 1 280 ? 9.330 3.695 -5.625 1.00 98.31 280 LEU A N 1
ATOM 2316 C CA . LEU A 1 280 ? 9.403 2.709 -6.704 1.00 98.31 280 LEU A CA 1
ATOM 2317 C C . LEU A 1 280 ? 8.409 3.015 -7.836 1.00 98.31 280 LEU A C 1
ATOM 2319 O O . LEU A 1 280 ? 8.775 2.967 -9.007 1.00 98.31 280 LEU A O 1
ATOM 2323 N N . MET A 1 281 ? 7.166 3.360 -7.497 1.00 97.56 281 MET A N 1
ATOM 2324 C CA . MET A 1 281 ? 6.119 3.700 -8.461 1.00 97.56 281 MET A CA 1
ATOM 2325 C C . MET A 1 281 ? 6.519 4.905 -9.313 1.00 97.56 281 MET A C 1
ATOM 2327 O O . MET A 1 281 ? 6.452 4.852 -10.539 1.00 97.56 281 MET A O 1
ATOM 2331 N N . THR A 1 282 ? 6.981 5.978 -8.674 1.00 94.38 282 THR A N 1
ATOM 2332 C CA . THR A 1 282 ? 7.366 7.214 -9.365 1.00 94.38 282 THR A CA 1
ATOM 2333 C C . THR A 1 282 ? 8.618 7.001 -10.216 1.00 94.38 282 THR A C 1
ATOM 2335 O O . THR A 1 282 ? 8.657 7.430 -11.370 1.00 94.38 282 THR A O 1
ATOM 2338 N N . ALA A 1 283 ? 9.609 6.269 -9.698 1.00 96.25 283 ALA A N 1
ATOM 2339 C CA . ALA A 1 283 ? 10.810 5.905 -10.441 1.00 96.25 283 ALA A CA 1
ATOM 2340 C C . ALA A 1 283 ? 10.481 5.088 -11.698 1.00 96.25 283 ALA A C 1
ATOM 2342 O O . ALA A 1 283 ? 10.979 5.394 -12.783 1.00 96.25 283 ALA A O 1
ATOM 2343 N N . LEU A 1 284 ? 9.601 4.089 -11.575 1.00 97.12 284 LEU A N 1
ATOM 2344 C CA . LEU A 1 284 ? 9.169 3.271 -12.705 1.00 97.12 284 LEU A CA 1
ATOM 2345 C C . LEU A 1 284 ? 8.338 4.055 -13.708 1.00 97.12 284 LEU A C 1
ATOM 2347 O O . LEU A 1 284 ? 8.528 3.852 -14.898 1.00 97.12 284 LEU A O 1
ATOM 2351 N N . ASN A 1 285 ? 7.476 4.972 -13.269 1.00 93.00 285 ASN A N 1
ATOM 2352 C CA . ASN A 1 285 ? 6.737 5.836 -14.186 1.00 93.00 285 ASN A CA 1
ATOM 2353 C C . ASN A 1 285 ? 7.689 6.604 -15.116 1.00 93.00 285 ASN A C 1
ATOM 2355 O O . ASN A 1 285 ? 7.518 6.620 -16.335 1.00 93.00 285 ASN A O 1
ATOM 2359 N N . ILE A 1 286 ? 8.735 7.202 -14.536 1.00 89.56 286 ILE A N 1
ATOM 2360 C CA . ILE A 1 286 ? 9.756 7.957 -15.271 1.00 89.56 286 ILE A CA 1
ATOM 2361 C C . ILE A 1 286 ? 10.531 7.028 -16.209 1.00 89.56 286 ILE A C 1
ATOM 2363 O O . ILE A 1 286 ? 10.665 7.325 -17.397 1.00 89.56 286 ILE A O 1
ATOM 2367 N N . ALA A 1 287 ? 11.006 5.892 -15.696 1.00 92.25 287 ALA A N 1
ATOM 2368 C CA . ALA A 1 287 ? 11.816 4.954 -16.465 1.00 92.25 287 ALA A CA 1
ATOM 2369 C C . ALA A 1 287 ? 11.026 4.332 -17.634 1.00 92.25 287 ALA A C 1
ATOM 2371 O O . ALA A 1 287 ? 11.507 4.333 -18.765 1.00 92.25 287 ALA A O 1
ATOM 2372 N N . LEU A 1 288 ? 9.784 3.895 -17.395 1.00 90.25 288 LEU A N 1
ATOM 2373 C CA . LEU A 1 288 ? 8.868 3.355 -18.406 1.00 90.25 288 LEU A CA 1
ATOM 2374 C C . LEU A 1 288 ? 8.492 4.390 -19.462 1.00 90.25 288 LEU A C 1
ATOM 2376 O O . LEU A 1 288 ? 8.423 4.054 -20.641 1.00 90.25 288 LEU A O 1
ATOM 2380 N N . THR A 1 289 ? 8.274 5.643 -19.060 1.00 86.50 289 THR A N 1
ATOM 2381 C CA . THR A 1 289 ? 8.041 6.735 -20.013 1.00 86.50 289 THR A CA 1
ATOM 2382 C C . THR A 1 289 ? 9.260 6.923 -20.917 1.00 86.50 289 THR A C 1
ATOM 2384 O O . THR A 1 289 ? 9.105 7.061 -22.127 1.00 86.50 289 THR A O 1
ATOM 2387 N N . GLY A 1 290 ? 10.474 6.852 -20.360 1.00 85.00 290 GLY A N 1
ATOM 2388 C CA . GLY A 1 290 ? 11.715 6.865 -21.137 1.00 85.00 290 GLY A CA 1
ATOM 2389 C C . GLY A 1 290 ? 11.808 5.704 -22.135 1.00 85.00 290 GLY A C 1
ATOM 2390 O O . GLY A 1 290 ? 12.087 5.932 -23.310 1.00 85.00 290 GLY A O 1
ATOM 2391 N N . GLU A 1 291 ? 11.507 4.473 -21.705 1.00 86.44 291 GLU A N 1
ATOM 2392 C CA . GLU A 1 291 ? 11.470 3.299 -22.594 1.00 86.44 291 GLU A CA 1
ATOM 2393 C C . GLU A 1 291 ? 10.434 3.453 -23.711 1.00 86.44 291 GLU A C 1
ATOM 2395 O O . GLU A 1 291 ? 10.718 3.152 -24.871 1.00 86.44 291 GLU A O 1
ATOM 2400 N N . LEU A 1 292 ? 9.238 3.946 -23.378 1.00 82.62 292 LEU A N 1
ATOM 2401 C CA . LEU A 1 292 ? 8.184 4.211 -24.352 1.00 82.62 292 LEU A CA 1
ATOM 2402 C C . LEU A 1 292 ? 8.666 5.200 -25.405 1.00 82.62 292 LEU A C 1
ATOM 2404 O O . LEU A 1 292 ? 8.549 4.904 -26.589 1.00 82.62 292 LEU A O 1
ATOM 2408 N N . ILE A 1 293 ? 9.257 6.324 -24.999 1.00 78.56 293 ILE A N 1
ATOM 2409 C CA . ILE A 1 293 ? 9.782 7.346 -25.915 1.00 78.56 293 ILE A CA 1
ATOM 2410 C C . ILE A 1 293 ? 10.872 6.768 -26.828 1.00 78.56 293 ILE A C 1
ATOM 2412 O O . ILE A 1 293 ? 10.825 6.966 -28.042 1.00 78.56 293 ILE A O 1
ATOM 2416 N N . LEU A 1 294 ? 11.826 6.015 -26.271 1.00 80.81 294 LEU A N 1
ATOM 2417 C CA . LEU A 1 294 ? 12.919 5.410 -27.042 1.00 80.81 294 LEU A CA 1
ATOM 2418 C C . LEU A 1 294 ? 12.410 4.424 -28.098 1.00 80.81 294 LEU A C 1
ATOM 2420 O O . LEU A 1 294 ? 12.925 4.387 -29.215 1.00 80.81 294 LEU A O 1
ATOM 2424 N N . LEU A 1 295 ? 11.399 3.625 -27.756 1.00 78.81 295 LEU A N 1
ATOM 2425 C CA . LEU A 1 295 ? 10.845 2.616 -28.659 1.00 78.81 295 LEU A CA 1
ATOM 2426 C C . LEU A 1 295 ? 9.893 3.194 -29.689 1.00 78.81 295 LEU A C 1
ATOM 2428 O O . LEU A 1 295 ? 9.834 2.682 -30.805 1.00 78.81 295 LEU A O 1
ATOM 2432 N N . SER A 1 296 ? 9.173 4.243 -29.307 1.00 69.38 296 SER A N 1
ATOM 2433 C CA . SER A 1 296 ? 8.191 4.887 -30.167 1.00 69.38 296 SER A CA 1
ATOM 2434 C C . SER A 1 296 ? 8.784 5.939 -31.100 1.00 69.38 296 SER A C 1
ATOM 2436 O O . SER A 1 296 ? 8.077 6.541 -31.899 1.00 69.38 296 SER A O 1
ATOM 2438 N N . LYS A 1 297 ? 10.088 6.233 -30.981 1.00 68.00 297 LYS A N 1
ATOM 2439 C CA . LYS A 1 297 ? 10.750 7.320 -31.725 1.00 68.00 297 LYS A CA 1
ATOM 2440 C C . LYS A 1 297 ? 9.981 8.655 -31.638 1.00 68.00 297 LYS A C 1
ATOM 2442 O O . LYS A 1 297 ? 10.075 9.481 -32.546 1.00 68.00 297 LYS A O 1
ATOM 2447 N N . VAL A 1 298 ? 9.201 8.866 -30.571 1.00 61.03 298 VAL A N 1
ATOM 2448 C CA . VAL A 1 298 ? 8.419 10.090 -30.350 1.00 61.03 298 VAL A CA 1
ATOM 2449 C C . VAL A 1 298 ? 9.386 11.259 -30.206 1.00 61.03 298 VAL A C 1
ATOM 2451 O O . VAL A 1 298 ? 10.343 11.199 -29.430 1.00 61.03 298 VAL A O 1
ATOM 2454 N N . ASN A 1 299 ? 9.131 12.343 -30.939 1.00 57.94 299 ASN A N 1
ATOM 2455 C CA . ASN A 1 299 ? 9.910 13.564 -30.803 1.00 57.94 299 ASN A CA 1
ATOM 2456 C C . ASN A 1 299 ? 9.591 14.223 -29.446 1.00 57.94 299 ASN A C 1
ATOM 2458 O O . ASN A 1 299 ? 8.493 14.730 -29.228 1.00 57.94 299 ASN A O 1
ATOM 2462 N N . ILE A 1 300 ? 10.558 14.183 -28.523 1.00 52.75 300 ILE A N 1
ATOM 2463 C CA . ILE A 1 300 ? 10.444 14.600 -27.111 1.00 52.75 300 ILE A CA 1
ATOM 2464 C C . ILE A 1 300 ? 9.896 16.025 -26.935 1.00 52.75 300 ILE A C 1
ATOM 2466 O O . ILE A 1 300 ? 9.236 16.312 -25.934 1.00 52.75 300 ILE A O 1
ATOM 2470 N N . VAL A 1 301 ? 10.150 16.907 -27.903 1.00 50.91 301 VAL A N 1
ATOM 2471 C CA . VAL A 1 301 ? 9.773 18.323 -27.832 1.00 50.91 301 VAL A CA 1
ATOM 2472 C C . VAL A 1 301 ? 8.249 18.501 -27.858 1.00 50.91 301 VAL A C 1
ATOM 2474 O O . VAL A 1 301 ? 7.716 19.236 -27.035 1.00 50.91 301 VAL A O 1
ATOM 2477 N N . GLU A 1 302 ? 7.519 17.770 -28.704 1.00 53.59 302 GLU A N 1
ATOM 2478 C CA . GLU A 1 302 ? 6.050 17.875 -28.787 1.00 53.59 302 GLU A CA 1
ATOM 2479 C C . GLU A 1 302 ? 5.333 17.285 -27.560 1.00 53.59 302 GLU A C 1
ATOM 2481 O O . GLU A 1 302 ? 4.302 17.799 -27.125 1.00 53.59 302 GLU A O 1
ATOM 2486 N N . TYR A 1 303 ? 5.868 16.212 -26.970 1.00 55.00 303 TYR A N 1
ATOM 2487 C CA . TYR A 1 303 ? 5.229 15.544 -25.829 1.00 55.00 303 TYR A CA 1
ATOM 2488 C C . TYR A 1 303 ? 5.322 16.363 -24.533 1.00 55.00 303 TYR A C 1
ATOM 2490 O O . TYR A 1 303 ? 4.361 16.418 -23.767 1.00 55.00 303 TYR A O 1
ATOM 2498 N N . LEU A 1 304 ? 6.466 17.009 -24.282 1.00 49.88 304 LEU A N 1
ATOM 2499 C CA . LEU A 1 304 ? 6.669 17.803 -23.066 1.00 49.88 304 LEU A CA 1
ATOM 2500 C C . LEU A 1 304 ? 5.981 19.174 -23.129 1.00 49.88 304 LEU A C 1
ATOM 2502 O O . LEU A 1 304 ? 5.503 19.641 -22.096 1.00 49.88 304 LEU A O 1
ATOM 2506 N N . LEU A 1 305 ? 5.880 19.786 -24.315 1.00 48.03 305 LEU A N 1
ATOM 2507 C CA . LEU A 1 305 ? 5.199 21.075 -24.500 1.00 48.03 305 LEU A CA 1
ATOM 2508 C C . LEU A 1 305 ? 3.686 20.978 -24.251 1.00 48.03 305 LEU A C 1
ATOM 2510 O O . LEU A 1 305 ? 3.117 21.847 -23.603 1.00 48.03 305 LEU A O 1
ATOM 2514 N N . ASN A 1 306 ? 3.054 19.868 -24.637 1.00 52.09 306 ASN A N 1
ATOM 2515 C CA . ASN A 1 306 ? 1.622 19.632 -24.405 1.00 52.09 306 ASN A CA 1
ATOM 2516 C C . ASN A 1 306 ? 1.257 19.305 -22.941 1.00 52.09 306 ASN A C 1
ATOM 2518 O O . ASN A 1 306 ? 0.090 19.069 -22.641 1.00 52.09 306 ASN A O 1
ATOM 2522 N N . LYS A 1 307 ? 2.237 19.229 -22.029 1.00 48.16 307 LYS A N 1
ATOM 2523 C CA . LYS A 1 307 ? 2.016 18.928 -20.603 1.00 48.16 307 LYS A CA 1
ATOM 2524 C C . LYS A 1 307 ? 1.933 20.185 -19.723 1.00 48.16 307 LYS A C 1
ATOM 2526 O O . LYS A 1 307 ? 1.714 20.056 -18.520 1.00 48.16 307 LYS A O 1
ATOM 2531 N N . GLN A 1 308 ? 2.176 21.366 -20.299 1.00 39.00 308 GLN A N 1
ATOM 2532 C CA . GLN A 1 308 ? 2.153 22.665 -19.611 1.00 39.00 308 GLN A CA 1
ATOM 2533 C C . GLN A 1 308 ? 0.888 23.499 -19.899 1.00 39.00 308 GLN A C 1
ATOM 2535 O O . GLN A 1 308 ? 0.753 24.576 -19.320 1.00 39.00 308 GLN A O 1
ATOM 2540 N N . GLU A 1 309 ? -0.033 22.998 -20.731 1.00 33.97 309 GLU A N 1
ATOM 2541 C CA . GLU A 1 309 ? -1.376 23.560 -20.985 1.00 33.97 309 GLU A CA 1
ATOM 2542 C C . GLU A 1 309 ? -2.475 22.750 -20.281 1.00 33.97 309 GLU A C 1
ATOM 2544 O O . GLU A 1 309 ? -3.470 23.367 -19.831 1.00 33.97 309 GLU A O 1
#

pLDDT: mean 85.72, std 12.5, range [33.97, 98.38]